Protein AF-A0A9X8EEB3-F1 (afdb_monomer_lite)

Foldseek 3Di:
DDDDDDDDDDDDDDDDDDDDDDDDDDDPDPPPPVVVVVVVVVVVVVVCVPDVCPPPDPPPPPPCVVPPPVCCCVVQLADPVNVVVQLVVCVPPPCPNVVSVVSNVVVVVVVADDQVRLVVLLVCLCQQAQDPPHPQHDDDDPVLSVQLVVQCPDPVGPQALVSCVVVLVVLVCCCQPPVVVVLCVDPLVVVLVVVVVPPDPPPPVVPPPPDDDDDDPPDDPPDHPVNLLPDPSSVVSSCVSCVVVVSNSSVVSNVSSVVSNVHDGD

Secondary structure (DSSP, 8-state):
------------------------------TTHHHHHHHHHHHHHHHTTT-TTTT----S-TTTTT---HHIIIIIIISHHHHHHHHHHHTTSTTHHHHHHHHHHHHHHHHSPPHHHHHHHHHHHHHHHTSTT-SS-----HHHHHHHHHHHTSTT----GGGGHHHHHHHHHHIIIIIHHHHTTSHHHHHHHHHHHTSSS-TTGGGT--S---S---S-----HHHHHHSHHHHHHHHHHHHHTT-HHHHHHHHHHHHHTTSPP-

Structure (mmCIF, N/CA/C/O backbone):
data_AF-A0A9X8EEB3-F1
#
_entry.id   AF-A0A9X8EEB3-F1
#
loop_
_atom_site.group_PDB
_atom_site.id
_atom_site.type_symbol
_atom_site.label_atom_id
_atom_site.label_alt_id
_atom_site.label_comp_id
_atom_site.label_asym_id
_atom_site.label_entity_id
_atom_site.label_seq_id
_atom_site.pdbx_PDB_ins_code
_atom_site.Cartn_x
_atom_site.Cartn_y
_atom_site.Cartn_z
_atom_site.occupancy
_atom_site.B_iso_or_equiv
_atom_site.auth_seq_id
_atom_site.auth_comp_id
_atom_site.auth_asym_id
_atom_site.auth_atom_id
_atom_site.pdbx_PDB_model_num
ATOM 1 N N . MET A 1 1 ? 60.779 16.226 -93.138 1.00 40.03 1 MET A N 1
ATOM 2 C CA . MET A 1 1 ? 61.021 14.769 -93.169 1.00 40.03 1 MET A CA 1
ATOM 3 C C . MET A 1 1 ? 59.664 14.095 -93.210 1.00 40.03 1 MET A C 1
ATOM 5 O O . MET A 1 1 ? 59.080 13.846 -92.167 1.00 40.03 1 MET A O 1
ATOM 9 N N . THR A 1 2 ? 59.138 13.885 -94.410 1.00 45.94 2 THR A N 1
ATOM 10 C CA . THR A 1 2 ? 57.922 13.099 -94.629 1.00 45.94 2 THR A CA 1
ATOM 11 C C . THR A 1 2 ? 58.156 12.301 -95.893 1.00 45.94 2 THR A C 1
ATOM 13 O O . THR A 1 2 ? 58.552 12.874 -96.909 1.00 45.94 2 THR A O 1
ATOM 16 N N . PRO A 1 3 ? 58.013 10.982 -95.799 1.00 43.16 3 PRO A N 1
ATOM 17 C CA . PRO A 1 3 ? 57.239 10.253 -96.800 1.00 43.16 3 PRO A CA 1
ATOM 18 C C . PRO A 1 3 ? 56.400 9.148 -96.091 1.00 43.16 3 PRO A C 1
ATOM 20 O O . PRO A 1 3 ? 56.487 9.026 -94.876 1.00 43.16 3 PRO A O 1
ATOM 23 N N . LEU A 1 4 ? 55.534 8.321 -96.684 1.00 31.11 4 LEU A N 1
ATOM 24 C CA . LEU A 1 4 ? 55.383 7.808 -98.046 1.00 31.11 4 LEU A CA 1
ATOM 25 C C . LEU A 1 4 ? 53.980 7.128 -98.138 1.00 31.11 4 LEU A C 1
ATOM 27 O O . LEU A 1 4 ? 53.559 6.514 -97.161 1.00 31.11 4 LEU A O 1
ATOM 31 N N . ALA A 1 5 ? 53.298 7.327 -99.278 1.00 38.25 5 ALA A N 1
ATOM 32 C CA . ALA A 1 5 ? 52.399 6.476 -100.104 1.00 38.25 5 ALA A CA 1
ATOM 33 C C . ALA A 1 5 ? 51.887 5.097 -99.575 1.00 38.25 5 ALA A C 1
ATOM 35 O O . ALA A 1 5 ? 52.509 4.495 -98.716 1.00 38.25 5 ALA A O 1
ATOM 36 N N . GLU A 1 6 ? 50.875 4.388 -100.097 1.00 33.41 6 GLU A N 1
ATOM 37 C CA . GLU A 1 6 ? 49.798 4.504 -101.104 1.00 33.41 6 GLU A CA 1
ATOM 38 C C . GLU A 1 6 ? 49.108 3.107 -101.162 1.00 33.41 6 GLU A C 1
ATOM 40 O O . GLU A 1 6 ? 49.763 2.109 -100.872 1.00 33.41 6 GLU A O 1
ATOM 45 N N . HIS A 1 7 ? 47.857 3.042 -101.664 1.00 34.34 7 HIS A N 1
ATOM 46 C CA . HIS A 1 7 ? 47.236 1.905 -102.400 1.00 34.34 7 HIS A CA 1
ATOM 47 C C . HIS A 1 7 ? 46.920 0.571 -101.649 1.00 34.34 7 HIS A C 1
ATOM 49 O O . HIS A 1 7 ? 47.620 0.183 -100.731 1.00 34.34 7 HIS A O 1
ATOM 55 N N . LYS A 1 8 ? 45.885 -0.242 -101.954 1.00 31.72 8 LYS A N 1
ATOM 56 C CA . LYS A 1 8 ? 44.946 -0.379 -103.092 1.00 31.72 8 LYS A CA 1
ATOM 57 C C . LYS A 1 8 ? 43.792 -1.362 -102.739 1.00 31.72 8 LYS A C 1
ATOM 59 O O . LYS A 1 8 ? 44.024 -2.275 -101.962 1.00 31.72 8 LYS A O 1
ATOM 64 N N . GLU A 1 9 ? 42.608 -1.144 -103.345 1.00 31.48 9 GLU A N 1
ATOM 65 C CA . GLU A 1 9 ? 41.726 -2.089 -104.101 1.00 31.48 9 GLU A CA 1
ATOM 66 C C . GLU A 1 9 ? 41.502 -3.557 -103.608 1.00 31.48 9 GLU A C 1
ATOM 68 O O . GLU A 1 9 ? 42.433 -4.214 -103.185 1.00 31.48 9 GLU A O 1
ATOM 73 N N . THR A 1 10 ? 40.360 -4.266 -103.725 1.00 31.38 10 THR A N 1
ATOM 74 C CA . THR A 1 10 ? 39.045 -4.116 -104.399 1.00 31.38 10 THR A CA 1
ATOM 75 C C . THR A 1 10 ? 38.150 -5.344 -104.097 1.00 31.38 10 THR A C 1
ATOM 77 O O . THR A 1 10 ? 38.681 -6.422 -103.872 1.00 31.38 10 THR A O 1
ATOM 80 N N . LYS A 1 11 ? 36.819 -5.153 -104.226 1.00 33.03 11 LYS A N 1
ATOM 81 C CA . LYS A 1 11 ? 35.751 -6.038 -104.787 1.00 33.03 11 LYS A CA 1
ATOM 82 C C . LYS A 1 11 ? 35.609 -7.501 -104.304 1.00 33.03 11 LYS A C 1
ATOM 84 O O . LYS A 1 11 ? 36.512 -8.295 -104.479 1.00 33.03 11 LYS A O 1
ATOM 89 N N . ASP A 1 12 ? 34.386 -7.920 -103.942 1.00 32.12 12 ASP A N 1
ATOM 90 C CA . ASP A 1 12 ? 33.430 -8.448 -104.935 1.00 32.12 12 ASP A CA 1
ATOM 91 C C . ASP A 1 12 ? 31.992 -8.659 -104.412 1.00 32.12 12 ASP A C 1
ATOM 93 O O . ASP A 1 12 ? 31.728 -8.745 -103.216 1.00 32.12 12 ASP A O 1
ATOM 97 N N . LYS A 1 13 ? 31.051 -8.681 -105.362 1.00 34.78 13 LYS A N 1
ATOM 98 C CA . LYS A 1 13 ? 29.586 -8.771 -105.210 1.00 34.78 13 LYS A CA 1
ATOM 99 C C . LYS A 1 13 ? 29.104 -10.235 -105.159 1.00 34.78 13 LYS A C 1
ATOM 101 O O . LYS A 1 13 ? 29.637 -11.038 -105.916 1.00 34.78 13 LYS A O 1
ATOM 106 N N . LYS A 1 14 ? 27.978 -10.527 -104.471 1.00 31.67 14 LYS A N 1
ATOM 107 C CA . LYS A 1 14 ? 26.712 -11.089 -105.044 1.00 31.67 14 LYS A CA 1
ATOM 108 C C . LYS A 1 14 ? 25.775 -11.791 -104.024 1.00 31.67 14 LYS A C 1
ATOM 110 O O . LYS A 1 14 ? 26.203 -12.604 -103.226 1.00 31.67 14 LYS A O 1
ATOM 115 N N . HIS A 1 15 ? 24.479 -11.532 -104.249 1.00 27.31 15 HIS A N 1
ATOM 116 C CA . HIS A 1 15 ? 23.283 -12.403 -104.184 1.00 27.31 15 HIS A CA 1
ATOM 117 C C . HIS A 1 15 ? 22.563 -12.805 -102.866 1.00 27.31 15 HIS A C 1
ATOM 119 O O . HIS A 1 15 ? 22.986 -13.688 -102.138 1.00 27.31 15 HIS A O 1
ATOM 125 N N . ILE A 1 16 ? 21.398 -12.157 -102.683 1.00 29.06 16 ILE A N 1
ATOM 126 C CA . ILE A 1 16 ? 20.006 -12.602 -102.394 1.00 29.06 16 ILE A CA 1
ATOM 127 C C . ILE A 1 16 ? 19.686 -13.840 -101.504 1.00 29.06 16 ILE A C 1
ATOM 129 O O . ILE A 1 16 ? 20.039 -14.970 -101.811 1.00 29.06 16 ILE A O 1
ATOM 133 N N . GLN A 1 17 ? 18.771 -13.556 -100.559 1.00 27.22 17 GLN A N 1
ATOM 134 C CA . GLN A 1 17 ? 17.587 -14.301 -100.067 1.00 27.22 17 GLN A CA 1
ATOM 135 C C . GLN A 1 17 ? 17.658 -15.152 -98.781 1.00 27.22 17 GLN A C 1
ATOM 137 O O . GLN A 1 17 ? 18.108 -16.287 -98.768 1.00 27.22 17 GLN A O 1
ATOM 142 N N . ALA A 1 18 ? 17.054 -14.561 -97.739 1.00 37.69 18 ALA A N 1
ATOM 143 C CA . ALA A 1 18 ? 16.147 -15.110 -96.722 1.00 37.69 18 ALA A CA 1
ATOM 144 C C . ALA A 1 18 ? 16.374 -16.528 -96.158 1.00 37.69 18 ALA A C 1
ATOM 146 O O . ALA A 1 18 ? 16.048 -17.534 -96.780 1.00 37.69 18 ALA A O 1
ATOM 147 N N . GLY A 1 19 ? 16.715 -16.567 -94.868 1.00 31.66 19 GLY A N 1
ATOM 148 C CA . GLY A 1 19 ? 16.458 -17.692 -93.974 1.00 31.66 19 GLY A CA 1
ATOM 149 C C . GLY A 1 19 ? 16.241 -17.167 -92.555 1.00 31.66 19 GLY A C 1
ATOM 150 O O . GLY A 1 19 ? 17.128 -16.535 -91.988 1.00 31.66 19 GLY A O 1
ATOM 151 N N . ASN A 1 20 ? 15.045 -17.377 -92.005 1.00 45.66 20 ASN A N 1
ATOM 152 C CA . ASN A 1 20 ? 14.702 -17.047 -90.623 1.00 45.66 20 ASN A CA 1
ATOM 153 C C . ASN A 1 20 ? 15.613 -17.813 -89.651 1.00 45.66 20 ASN A C 1
ATOM 155 O O . ASN A 1 20 ? 15.493 -19.030 -89.534 1.00 45.66 20 ASN A O 1
ATOM 159 N N . ALA A 1 21 ? 16.470 -17.105 -88.915 1.00 35.56 21 ALA A N 1
ATOM 160 C CA . ALA A 1 21 ? 17.135 -17.633 -87.729 1.00 35.56 21 ALA A CA 1
ATOM 161 C C . ALA A 1 21 ? 17.370 -16.500 -86.721 1.00 35.56 21 ALA A C 1
ATOM 163 O O . ALA A 1 21 ? 17.962 -15.470 -87.042 1.00 35.56 21 ALA A O 1
ATOM 164 N N . LEU A 1 22 ? 16.864 -16.697 -85.503 1.00 32.50 22 LEU A N 1
ATOM 165 C CA . LEU A 1 22 ? 17.124 -15.870 -84.326 1.00 32.50 22 LEU A CA 1
ATOM 166 C C . LEU A 1 22 ? 18.637 -15.689 -84.133 1.00 32.50 22 LEU A C 1
ATOM 168 O O . LEU A 1 22 ? 19.342 -16.654 -83.846 1.00 32.50 22 LEU A O 1
ATOM 172 N N . VAL A 1 23 ? 19.130 -14.455 -84.264 1.00 34.56 23 VAL A N 1
ATOM 173 C CA . VAL A 1 23 ? 20.501 -14.106 -83.877 1.00 34.56 23 VAL A CA 1
ATOM 174 C C . VAL A 1 23 ? 20.498 -13.725 -82.401 1.00 34.56 23 VAL A C 1
ATOM 176 O O . VAL A 1 23 ? 19.958 -12.698 -81.996 1.00 34.56 23 VAL A O 1
ATOM 179 N N . GLU A 1 24 ? 21.108 -14.591 -81.601 1.00 32.25 24 GLU A N 1
ATOM 180 C CA . GLU A 1 24 ? 21.448 -14.379 -80.199 1.00 32.25 24 GLU A CA 1
ATOM 181 C C . GLU A 1 24 ? 22.437 -13.201 -80.084 1.00 32.25 24 GLU A C 1
ATOM 183 O O . GLU A 1 24 ? 23.608 -13.305 -80.458 1.00 32.25 24 GLU A O 1
ATOM 188 N N . ILE A 1 25 ? 21.976 -12.049 -79.588 1.00 32.31 25 ILE A N 1
ATOM 189 C CA . ILE A 1 25 ? 22.852 -10.904 -79.311 1.00 32.31 25 ILE A CA 1
ATOM 190 C C . ILE A 1 25 ? 23.632 -11.203 -78.025 1.00 32.31 25 ILE A C 1
ATOM 192 O O . ILE A 1 25 ? 23.154 -10.980 -76.912 1.00 32.31 25 ILE A O 1
ATOM 196 N N . LYS A 1 26 ? 24.863 -11.703 -78.173 1.00 30.48 26 LYS A N 1
ATOM 197 C CA . LYS A 1 26 ? 25.840 -11.769 -77.081 1.00 30.48 26 LYS A CA 1
ATOM 198 C C . LYS A 1 26 ? 26.316 -10.359 -76.731 1.00 30.48 26 LYS A C 1
ATOM 200 O O . LYS A 1 26 ? 27.181 -9.805 -77.403 1.00 30.48 26 LYS A O 1
ATOM 205 N N . TYR A 1 27 ? 25.813 -9.809 -75.630 1.00 30.41 27 TYR A N 1
ATOM 206 C CA . TYR A 1 27 ? 26.485 -8.709 -74.943 1.00 30.41 27 TYR A CA 1
ATOM 207 C C . TYR A 1 27 ? 27.648 -9.272 -74.122 1.00 30.41 27 TYR A C 1
ATOM 209 O O . TYR A 1 27 ? 27.468 -9.771 -73.011 1.00 30.41 27 TYR A O 1
ATOM 217 N N . THR A 1 28 ? 28.865 -9.184 -74.653 1.00 40.62 28 THR A N 1
ATOM 218 C CA . THR A 1 28 ? 30.080 -9.280 -73.838 1.00 40.62 28 THR A CA 1
ATOM 219 C C . THR A 1 28 ? 30.141 -8.065 -72.915 1.00 40.62 28 THR A C 1
ATOM 221 O O . THR A 1 28 ? 30.563 -6.987 -73.326 1.00 40.62 28 THR A O 1
ATOM 224 N N . GLN A 1 29 ? 29.691 -8.225 -71.668 1.00 41.22 29 GLN A N 1
ATOM 225 C CA . GLN A 1 29 ? 29.938 -7.240 -70.615 1.00 41.22 29 GLN A CA 1
ATOM 226 C C . GLN A 1 29 ? 31.428 -7.273 -70.228 1.00 41.22 29 GLN A C 1
ATOM 228 O O . GLN A 1 29 ? 31.984 -8.363 -70.050 1.00 41.22 29 GLN A O 1
ATOM 233 N N . PRO A 1 30 ? 32.100 -6.118 -70.089 1.00 41.56 30 PRO A N 1
ATOM 234 C CA . PRO A 1 30 ? 33.511 -6.073 -69.739 1.00 41.56 30 PRO A CA 1
ATOM 235 C C . PRO A 1 30 ? 33.728 -6.614 -68.318 1.00 41.56 30 PRO A C 1
ATOM 237 O O . PRO A 1 30 ? 33.192 -6.117 -67.329 1.00 41.56 30 PRO A O 1
ATOM 240 N N . ASN A 1 31 ? 34.566 -7.644 -68.211 1.00 50.41 31 ASN A N 1
ATOM 241 C CA . ASN A 1 31 ? 34.846 -8.415 -66.993 1.00 50.41 31 ASN A CA 1
ATOM 242 C C . ASN A 1 31 ? 35.616 -7.630 -65.894 1.00 50.41 31 ASN A C 1
ATOM 244 O O . ASN A 1 31 ? 36.070 -8.219 -64.911 1.00 50.41 31 ASN A O 1
ATOM 248 N N . GLY A 1 32 ? 35.787 -6.310 -66.051 1.00 46.12 32 GLY A N 1
ATOM 249 C CA . GLY A 1 32 ? 36.509 -5.427 -65.125 1.00 46.12 32 GLY A CA 1
ATOM 250 C C . GLY A 1 32 ? 35.637 -4.799 -64.032 1.00 46.12 32 GLY A C 1
ATOM 251 O O . GLY A 1 32 ? 36.121 -4.548 -62.930 1.00 46.12 32 GLY A O 1
ATOM 252 N N . GLU A 1 33 ? 34.338 -4.608 -64.274 1.00 42.56 33 GLU A N 1
ATOM 253 C CA . GLU A 1 33 ? 33.473 -3.857 -63.347 1.00 42.56 33 GLU A CA 1
ATOM 254 C C . GLU A 1 33 ? 32.987 -4.706 -62.160 1.00 42.56 33 GLU A C 1
ATOM 256 O O . GLU A 1 33 ? 32.865 -4.213 -61.039 1.00 42.56 33 GLU A O 1
ATOM 261 N N . ARG A 1 34 ? 32.809 -6.024 -62.335 1.00 46.47 34 ARG A N 1
ATOM 262 C CA . ARG A 1 34 ? 32.323 -6.909 -61.254 1.00 46.47 34 ARG A CA 1
ATOM 263 C C . ARG A 1 34 ? 33.315 -7.106 -60.102 1.00 46.47 34 ARG A C 1
ATOM 265 O O . ARG A 1 34 ? 32.879 -7.393 -58.986 1.00 46.47 34 ARG A O 1
ATOM 272 N N . LYS A 1 35 ? 34.626 -6.956 -60.332 1.00 44.81 35 LYS A N 1
ATOM 273 C CA . LYS A 1 35 ? 35.639 -7.088 -59.265 1.00 44.81 35 LYS A CA 1
ATOM 274 C C . LYS A 1 35 ? 35.774 -5.814 -58.429 1.00 44.81 35 LYS A C 1
ATOM 276 O O . LYS A 1 35 ? 35.850 -5.922 -57.207 1.00 44.81 35 LYS A O 1
ATOM 281 N N . LEU A 1 36 ? 35.718 -4.629 -59.048 1.00 44.66 36 LEU A N 1
ATOM 282 C CA . LEU A 1 36 ? 35.742 -3.360 -58.308 1.00 44.66 36 LEU A CA 1
ATOM 283 C C . LEU A 1 36 ? 34.490 -3.173 -57.448 1.00 44.66 36 LEU A C 1
ATOM 285 O O . LEU A 1 36 ? 34.605 -2.752 -56.300 1.00 44.66 36 LEU A O 1
ATOM 289 N N . VAL A 1 37 ? 33.311 -3.549 -57.955 1.00 46.94 37 VAL A N 1
ATOM 290 C CA . VAL A 1 37 ? 32.059 -3.390 -57.201 1.00 46.94 37 VAL A CA 1
ATOM 291 C C . VAL A 1 37 ? 32.036 -4.293 -55.966 1.00 46.94 37 VAL A C 1
ATOM 293 O O . VAL A 1 37 ? 31.645 -3.813 -54.905 1.00 46.94 37 VAL A O 1
ATOM 296 N N . LYS A 1 38 ? 32.529 -5.543 -56.050 1.00 50.44 38 LYS A N 1
ATOM 297 C CA . LYS A 1 38 ? 32.635 -6.463 -54.896 1.00 50.44 38 LYS A CA 1
ATOM 298 C C . LYS A 1 38 ? 33.676 -6.023 -53.859 1.00 50.44 38 LYS A C 1
ATOM 300 O O . LYS A 1 38 ? 33.389 -6.061 -52.668 1.00 50.44 38 LYS A O 1
ATOM 305 N N . ALA A 1 39 ? 34.851 -5.556 -54.289 1.00 49.81 39 ALA A N 1
ATOM 306 C CA . ALA A 1 39 ? 35.881 -5.059 -53.370 1.00 49.81 39 ALA A CA 1
ATOM 307 C C . ALA A 1 39 ? 35.453 -3.757 -52.664 1.00 49.81 39 ALA A C 1
ATOM 309 O O . ALA A 1 39 ? 35.697 -3.584 -51.469 1.00 49.81 39 ALA A O 1
ATOM 310 N N . ALA A 1 40 ? 34.748 -2.869 -53.376 1.00 49.25 40 ALA A N 1
ATOM 311 C CA . ALA A 1 40 ? 34.172 -1.656 -52.804 1.00 49.25 40 ALA A CA 1
ATOM 312 C C . ALA A 1 40 ? 33.028 -1.960 -51.820 1.00 49.25 40 ALA A C 1
ATOM 314 O O . ALA A 1 40 ? 32.931 -1.300 -50.786 1.00 49.25 40 ALA A O 1
ATOM 315 N N . THR A 1 41 ? 32.202 -2.986 -52.082 1.00 54.03 41 THR A N 1
ATOM 316 C CA . THR A 1 41 ? 31.150 -3.403 -51.135 1.00 54.03 41 THR A CA 1
ATOM 317 C C . THR A 1 41 ? 31.723 -4.067 -49.890 1.00 54.03 41 THR A C 1
ATOM 319 O O . THR A 1 41 ? 31.266 -3.758 -48.795 1.00 54.03 41 THR A O 1
ATOM 322 N N . GLU A 1 42 ? 32.748 -4.915 -50.007 1.00 51.09 42 GLU A N 1
ATOM 323 C CA . GLU A 1 42 ? 33.353 -5.567 -48.838 1.00 51.09 42 GLU A CA 1
ATOM 324 C C . GLU A 1 42 ? 34.147 -4.574 -47.967 1.00 51.09 42 GLU A C 1
ATOM 326 O O . GLU A 1 42 ? 34.072 -4.620 -46.739 1.00 51.09 42 GLU A O 1
ATOM 331 N N . SER A 1 43 ? 34.834 -3.605 -48.585 1.00 50.09 43 SER A N 1
ATOM 332 C CA . SER A 1 43 ? 35.489 -2.497 -47.874 1.00 50.09 43 SER A CA 1
ATOM 333 C C . SER A 1 43 ? 34.476 -1.577 -47.173 1.00 50.09 43 SER A C 1
ATOM 335 O O . SER A 1 43 ? 34.680 -1.199 -46.015 1.00 50.09 43 SER A O 1
ATOM 337 N N . ALA A 1 44 ? 33.339 -1.279 -47.812 1.00 49.81 44 ALA A N 1
ATOM 338 C CA . ALA A 1 44 ? 32.253 -0.508 -47.204 1.00 49.81 44 ALA A CA 1
ATOM 339 C C . ALA A 1 44 ? 31.584 -1.259 -46.034 1.00 49.81 44 ALA A C 1
ATOM 341 O O . ALA A 1 44 ? 31.327 -0.662 -44.988 1.00 49.81 44 ALA A O 1
ATOM 342 N N . LEU A 1 45 ? 31.384 -2.576 -46.161 1.00 50.38 45 LEU A N 1
ATOM 343 C CA . LEU A 1 45 ? 30.845 -3.434 -45.097 1.00 50.38 45 LEU A CA 1
ATOM 344 C C . LEU A 1 45 ? 31.805 -3.569 -43.905 1.00 50.38 45 LEU A C 1
ATOM 346 O O . LEU A 1 45 ? 31.362 -3.485 -42.762 1.00 50.38 45 LEU A O 1
ATOM 350 N N . ARG A 1 46 ? 33.122 -3.689 -44.133 1.00 51.84 46 ARG A N 1
ATOM 351 C CA . ARG A 1 46 ? 34.114 -3.712 -43.039 1.00 51.84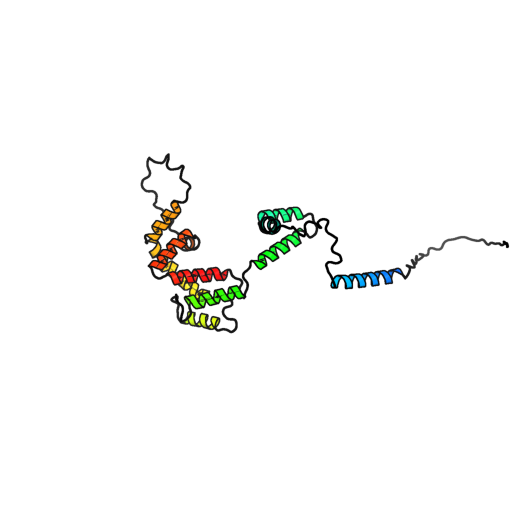 46 ARG A CA 1
ATOM 352 C C . ARG A 1 46 ? 34.265 -2.357 -42.344 1.00 51.84 46 ARG A C 1
ATOM 354 O O . ARG A 1 46 ? 34.450 -2.312 -41.131 1.00 51.84 46 ARG A O 1
ATOM 361 N N . THR A 1 47 ? 34.134 -1.250 -43.076 1.00 48.50 47 THR A N 1
ATOM 362 C CA . THR A 1 47 ? 34.205 0.108 -42.498 1.00 48.50 47 THR A CA 1
ATOM 363 C C . THR A 1 47 ? 32.948 0.459 -41.689 1.00 48.50 47 THR A C 1
ATOM 365 O O . THR A 1 47 ? 33.027 1.219 -40.725 1.00 48.50 47 THR A O 1
ATOM 368 N N . SER A 1 48 ? 31.798 -0.140 -42.019 1.00 49.50 48 SER A N 1
ATOM 369 C CA . SER A 1 48 ? 30.548 0.004 -41.259 1.00 49.50 48 SER A CA 1
ATOM 370 C C . SER A 1 48 ? 30.608 -0.605 -39.850 1.00 49.50 48 SER A C 1
ATOM 372 O O . SER A 1 48 ? 29.810 -0.216 -38.999 1.00 49.50 48 SER A O 1
ATOM 374 N N . LEU A 1 49 ? 31.531 -1.538 -39.589 1.00 52.84 49 LEU A N 1
ATOM 375 C CA . LEU A 1 49 ? 31.670 -2.202 -38.287 1.00 52.84 49 LEU A CA 1
ATOM 376 C C . LEU A 1 49 ? 32.645 -1.495 -37.334 1.00 52.84 49 LEU A C 1
ATOM 378 O O . LEU A 1 49 ? 32.610 -1.766 -36.139 1.00 52.84 49 LEU A O 1
ATOM 382 N N . SER A 1 50 ? 33.504 -0.594 -37.825 1.00 57.53 50 SER A N 1
ATOM 383 C CA . SER A 1 50 ? 34.556 0.019 -36.998 1.00 57.53 50 SER A CA 1
ATOM 384 C C . SER A 1 50 ? 34.228 1.420 -36.483 1.00 57.53 50 SER A C 1
ATOM 386 O O . SER A 1 50 ? 34.794 1.830 -35.473 1.00 57.53 50 SER A O 1
ATOM 388 N N . ASN A 1 51 ? 33.304 2.157 -37.111 1.00 53.50 51 ASN A N 1
ATOM 389 C CA . ASN A 1 51 ? 32.764 3.390 -36.534 1.00 53.50 51 ASN A CA 1
ATOM 390 C C . ASN A 1 51 ? 31.432 3.804 -37.200 1.00 53.50 51 ASN A C 1
ATOM 392 O O . ASN A 1 51 ? 31.451 4.392 -38.289 1.00 53.50 51 ASN A O 1
ATOM 396 N N . PRO A 1 52 ? 30.276 3.593 -36.540 1.00 56.16 52 PRO A N 1
ATOM 397 C CA . PRO A 1 52 ? 28.962 3.999 -37.050 1.00 56.16 52 PRO A CA 1
ATOM 398 C C . PRO A 1 52 ? 28.831 5.506 -37.336 1.00 56.16 52 PRO A C 1
ATOM 400 O O . PRO A 1 52 ? 27.908 5.929 -38.030 1.00 56.16 52 PRO A O 1
ATOM 403 N N . ALA A 1 53 ? 29.737 6.341 -36.813 1.00 55.50 53 ALA A N 1
ATOM 404 C CA . ALA A 1 53 ? 29.711 7.786 -37.010 1.00 55.50 53 ALA A CA 1
ATOM 405 C C . ALA A 1 53 ? 30.327 8.248 -38.344 1.00 55.50 53 ALA A C 1
ATOM 407 O O . ALA A 1 53 ? 30.085 9.382 -38.748 1.00 55.50 53 ALA A O 1
ATOM 408 N N . LYS A 1 54 ? 31.086 7.400 -39.059 1.00 49.00 54 LYS A N 1
ATOM 409 C CA . LYS A 1 54 ? 31.859 7.818 -40.248 1.00 49.00 54 LYS A CA 1
ATOM 410 C C . LYS A 1 54 ? 30.991 8.178 -41.464 1.00 49.00 54 LYS A C 1
ATOM 412 O O . LYS A 1 54 ? 31.409 8.970 -42.300 1.00 49.00 54 LYS A O 1
ATOM 417 N N . TYR A 1 55 ? 29.777 7.629 -41.538 1.00 48.38 55 TYR A N 1
ATOM 418 C CA . TYR A 1 55 ? 28.783 7.924 -42.582 1.00 48.38 55 TYR A CA 1
ATOM 419 C C . TYR A 1 55 ? 27.607 8.760 -42.070 1.00 48.38 55 TYR A C 1
ATOM 421 O O . TYR A 1 55 ? 26.604 8.930 -42.769 1.00 48.38 55 TYR A O 1
ATOM 429 N N . ARG A 1 56 ? 27.710 9.304 -40.849 1.00 52.88 56 ARG A N 1
ATOM 430 C CA . ARG A 1 56 ? 26.761 10.307 -40.376 1.00 52.88 56 ARG A CA 1
ATOM 431 C C . ARG A 1 56 ? 26.925 11.524 -41.283 1.00 52.88 56 ARG A C 1
ATOM 433 O O . ARG A 1 56 ? 27.929 12.223 -41.196 1.00 52.88 56 ARG A O 1
ATOM 440 N N . ARG A 1 57 ? 25.951 11.765 -42.169 1.00 51.28 57 ARG A N 1
ATOM 441 C CA . ARG A 1 57 ? 25.848 13.045 -42.884 1.00 51.28 57 ARG A CA 1
ATOM 442 C C . ARG A 1 57 ? 25.990 14.156 -41.848 1.00 51.28 57 ARG A C 1
ATOM 444 O O . ARG A 1 57 ? 25.313 14.099 -40.819 1.00 51.28 57 ARG A O 1
ATOM 451 N N . GLN A 1 58 ? 26.878 15.118 -42.097 1.00 47.28 58 GLN A N 1
ATOM 452 C CA . GLN A 1 58 ? 26.963 16.312 -41.265 1.00 47.28 58 GLN A CA 1
ATOM 453 C C . GLN A 1 58 ? 25.566 16.932 -41.251 1.00 47.28 58 GLN A C 1
ATOM 455 O O . GLN A 1 58 ? 25.009 17.276 -42.293 1.00 47.28 58 GLN A O 1
ATOM 460 N N . SER A 1 59 ? 24.949 16.922 -40.072 1.00 49.69 59 SER A N 1
ATOM 461 C CA . SER A 1 59 ? 23.628 17.492 -39.870 1.00 49.69 59 SER A CA 1
ATOM 462 C C . SER A 1 59 ? 23.693 18.974 -40.228 1.00 49.69 59 SER A C 1
ATOM 464 O O . SER A 1 59 ? 24.632 19.654 -39.821 1.00 49.69 59 SER A O 1
ATOM 466 N N . ILE A 1 60 ? 22.672 19.488 -40.919 1.00 49.12 60 ILE A N 1
ATOM 467 C CA . ILE A 1 60 ? 22.472 20.935 -41.140 1.00 49.12 60 ILE A CA 1
ATOM 468 C C . ILE A 1 60 ? 22.380 21.675 -39.781 1.00 49.12 60 ILE A C 1
ATOM 470 O O . ILE A 1 60 ? 22.556 22.881 -39.692 1.00 49.12 60 ILE A O 1
ATOM 474 N N . CYS A 1 61 ? 22.184 20.929 -38.692 1.00 40.47 61 CYS A N 1
ATOM 475 C CA . CYS A 1 61 ? 22.293 21.363 -37.307 1.00 40.47 61 CYS A CA 1
ATOM 476 C C . CYS A 1 61 ? 23.658 21.004 -36.689 1.00 40.47 61 CYS A C 1
ATOM 478 O O . CYS A 1 61 ? 23.715 20.268 -35.699 1.00 40.47 61 CYS A O 1
ATOM 480 N N . SER A 1 62 ? 24.769 21.513 -37.230 1.00 44.31 62 SER A N 1
ATOM 481 C CA . SER A 1 62 ? 26.027 21.492 -36.462 1.00 44.31 62 SER A CA 1
ATOM 482 C C . SER A 1 62 ? 25.870 22.274 -35.150 1.00 44.31 62 SER A C 1
ATOM 484 O O . SER A 1 62 ? 26.445 21.880 -34.147 1.00 44.31 62 SER A O 1
ATOM 486 N N . ASP A 1 63 ? 24.997 23.282 -35.112 1.00 43.38 63 ASP A N 1
ATOM 487 C CA . ASP A 1 63 ? 24.838 24.153 -33.940 1.00 43.38 63 ASP A CA 1
ATOM 488 C C . ASP A 1 63 ? 23.757 23.701 -32.943 1.00 43.38 63 ASP A C 1
ATOM 490 O O . ASP A 1 63 ? 23.652 24.257 -31.853 1.00 43.38 63 ASP A O 1
ATOM 494 N N . LEU A 1 64 ? 22.968 22.665 -33.262 1.00 44.00 64 LEU A N 1
ATOM 495 C CA . LEU A 1 64 ? 21.916 22.177 -32.354 1.00 44.00 64 LEU A CA 1
ATOM 496 C C . LEU A 1 64 ? 22.394 21.046 -31.436 1.00 44.00 64 LEU A C 1
ATOM 498 O O . LEU A 1 64 ? 21.762 20.778 -30.420 1.00 44.00 64 LEU A O 1
ATOM 502 N N . HIS A 1 65 ? 23.510 20.378 -31.754 1.00 45.75 65 HIS A N 1
ATOM 503 C CA . HIS A 1 65 ? 23.982 19.248 -30.944 1.00 45.75 65 HIS A CA 1
ATOM 504 C C . HIS A 1 65 ? 24.530 19.674 -29.574 1.00 45.75 65 HIS A C 1
ATOM 506 O O . HIS A 1 65 ? 24.552 18.862 -28.655 1.00 45.75 65 HIS A O 1
ATOM 512 N N . THR A 1 66 ? 24.960 20.930 -29.428 1.00 46.84 66 THR A N 1
ATOM 513 C CA . THR A 1 66 ? 25.446 21.489 -28.158 1.00 46.84 66 THR A CA 1
ATOM 514 C C . THR A 1 66 ? 24.324 22.058 -27.290 1.00 46.84 66 THR A C 1
ATOM 516 O O . THR A 1 66 ? 24.526 22.229 -26.094 1.00 46.84 66 THR A O 1
ATOM 519 N N . ASN A 1 67 ? 23.139 22.307 -27.863 1.00 47.34 67 ASN A N 1
ATOM 520 C CA . ASN A 1 67 ? 22.012 22.962 -27.196 1.00 47.34 67 ASN A CA 1
ATOM 521 C C . ASN A 1 67 ? 20.656 22.340 -27.567 1.00 47.34 67 ASN A C 1
ATOM 523 O O . ASN A 1 67 ? 19.658 23.051 -27.707 1.00 47.34 67 ASN A O 1
ATOM 527 N N . LEU A 1 68 ? 20.556 21.010 -27.669 1.00 53.50 68 LEU A N 1
ATOM 528 C CA . LEU A 1 68 ? 19.278 20.383 -27.329 1.00 53.50 68 LEU A CA 1
ATOM 529 C C . LEU A 1 68 ? 19.098 20.625 -25.833 1.00 53.50 68 LEU A C 1
ATOM 531 O O . LEU A 1 68 ? 19.588 19.865 -25.002 1.00 53.50 68 LEU A O 1
ATOM 535 N N . SER A 1 69 ? 18.504 21.774 -25.509 1.00 58.16 69 SER A N 1
ATOM 536 C CA . SER A 1 69 ? 18.304 22.220 -24.140 1.00 58.16 69 SER A CA 1
ATOM 537 C C . SER A 1 69 ? 17.667 21.084 -23.345 1.00 58.16 69 SER A C 1
ATOM 539 O O . SER A 1 69 ? 16.786 20.386 -23.861 1.00 58.16 69 SER A O 1
ATOM 541 N N . MET A 1 70 ? 18.061 20.914 -22.079 1.00 58.59 70 MET A N 1
ATOM 542 C CA . MET A 1 70 ? 17.288 20.070 -21.165 1.00 58.59 70 MET A CA 1
ATOM 543 C C . MET A 1 70 ? 15.793 20.424 -21.232 1.00 58.59 70 MET A C 1
ATOM 545 O O . MET A 1 70 ? 14.973 19.520 -21.153 1.00 58.59 70 MET A O 1
ATOM 549 N N . ALA A 1 71 ? 15.452 21.687 -21.521 1.00 63.19 71 ALA A N 1
ATOM 550 C CA . ALA A 1 71 ? 14.088 22.138 -21.782 1.00 63.19 71 ALA A CA 1
ATOM 551 C C . ALA A 1 71 ? 13.410 21.419 -22.964 1.00 63.19 71 ALA A C 1
ATOM 553 O O . ALA A 1 71 ? 12.273 21.004 -22.840 1.00 63.19 71 ALA A O 1
ATOM 554 N N . PHE A 1 72 ? 14.076 21.166 -24.098 1.00 71.88 72 PHE A N 1
ATOM 555 C CA . PHE A 1 72 ? 13.442 20.413 -25.197 1.00 71.88 72 PHE A CA 1
ATOM 556 C C . PHE A 1 72 ? 13.132 18.971 -24.778 1.00 71.88 72 PHE A C 1
ATOM 558 O O . PHE A 1 72 ? 12.062 18.428 -25.041 1.00 71.88 72 PHE A O 1
ATOM 565 N N . THR A 1 73 ? 14.082 18.353 -24.087 1.00 69.81 73 THR A N 1
ATOM 566 C CA . THR A 1 73 ? 13.967 16.963 -23.651 1.00 69.81 73 THR A CA 1
ATOM 567 C C . THR A 1 73 ? 12.892 16.797 -22.567 1.00 69.81 73 THR A C 1
ATOM 569 O O . THR A 1 73 ? 12.130 15.836 -22.603 1.00 69.81 73 THR A O 1
ATOM 572 N N . VAL A 1 74 ? 12.798 17.745 -21.631 1.00 67.44 74 VAL A N 1
ATOM 573 C CA . VAL A 1 74 ? 11.835 17.735 -20.519 1.00 67.44 74 VAL A CA 1
ATOM 574 C C . VAL A 1 74 ? 10.463 18.265 -20.956 1.00 67.44 74 VAL A C 1
ATOM 576 O O . VAL A 1 74 ? 9.460 17.594 -20.752 1.00 67.44 74 VAL A O 1
ATOM 579 N N . ASP A 1 75 ? 10.400 19.408 -21.630 1.00 73.06 75 ASP A N 1
ATOM 580 C CA . ASP A 1 75 ? 9.135 20.103 -21.906 1.00 73.06 75 ASP A CA 1
ATOM 581 C C . ASP A 1 75 ? 8.444 19.604 -23.183 1.00 73.06 75 ASP A C 1
ATOM 583 O O . ASP A 1 75 ? 7.222 19.697 -23.312 1.00 73.06 75 ASP A O 1
ATOM 587 N N . VAL A 1 76 ? 9.206 19.085 -24.156 1.00 78.69 76 VAL A N 1
ATOM 588 C CA . VAL A 1 76 ? 8.653 18.638 -25.448 1.00 78.69 76 VAL A CA 1
ATOM 589 C C . VAL A 1 76 ? 8.580 17.125 -25.556 1.00 78.69 76 VAL A C 1
ATOM 591 O O . VAL A 1 76 ? 7.613 16.611 -26.107 1.00 78.69 76 VAL A O 1
ATOM 594 N N . LEU A 1 77 ? 9.591 16.400 -25.073 1.00 81.44 77 LEU A N 1
ATOM 595 C CA . LEU A 1 77 ? 9.618 14.944 -25.218 1.00 81.44 77 LEU A CA 1
ATOM 596 C C . LEU A 1 77 ? 9.101 14.186 -23.987 1.00 81.44 77 LEU A C 1
ATOM 598 O O . LEU A 1 77 ? 8.586 13.084 -24.162 1.00 81.44 77 LEU A O 1
ATOM 602 N N . ALA A 1 78 ? 9.210 14.737 -22.771 1.00 80.12 78 ALA A N 1
ATOM 603 C CA . ALA A 1 78 ? 8.699 14.070 -21.568 1.00 80.12 78 ALA A CA 1
ATOM 604 C C . ALA A 1 78 ? 7.225 14.400 -21.268 1.00 80.12 78 ALA A C 1
ATOM 606 O O . ALA A 1 78 ? 6.503 13.539 -20.765 1.00 80.12 78 ALA A O 1
ATOM 607 N N . GLU A 1 79 ? 6.758 15.608 -21.594 1.00 85.06 79 GLU A N 1
ATOM 608 C CA . GLU A 1 79 ? 5.360 15.997 -21.386 1.00 85.06 79 GLU A CA 1
ATOM 609 C C . GLU A 1 79 ? 4.432 15.298 -22.414 1.00 85.06 79 GLU A C 1
ATOM 611 O O . GLU A 1 79 ? 4.627 15.438 -23.627 1.00 85.06 79 GLU A O 1
ATOM 616 N N . PRO A 1 80 ? 3.397 14.541 -21.985 1.00 86.06 80 PRO A N 1
ATOM 617 C CA . PRO A 1 80 ? 2.624 13.674 -22.883 1.00 86.06 80 PRO A CA 1
ATOM 618 C C . PRO A 1 80 ? 1.942 14.402 -24.045 1.00 86.06 80 PRO A C 1
ATOM 620 O O . PRO A 1 80 ? 1.823 13.860 -25.149 1.00 86.06 80 PRO A O 1
ATOM 623 N N . VAL A 1 81 ? 1.472 15.627 -23.800 1.00 89.56 81 VAL A N 1
ATOM 624 C CA . VAL A 1 81 ? 0.759 16.426 -24.801 1.00 89.56 81 VAL A CA 1
ATOM 625 C C . VAL A 1 81 ? 1.719 16.878 -25.896 1.00 89.56 81 VAL A C 1
ATOM 627 O O . VAL A 1 81 ? 1.482 16.611 -27.074 1.00 89.56 81 VAL A O 1
ATOM 630 N N . THR A 1 82 ? 2.823 17.520 -25.524 1.00 89.31 82 THR A N 1
ATOM 631 C CA . THR A 1 82 ? 3.814 18.039 -26.475 1.00 89.31 82 THR A CA 1
ATOM 632 C C . THR A 1 82 ? 4.540 16.909 -27.199 1.00 89.31 82 THR A C 1
ATOM 634 O O . THR A 1 82 ? 4.751 17.014 -28.409 1.00 89.31 82 THR A O 1
ATOM 637 N N . HIS A 1 83 ? 4.795 15.783 -26.525 1.00 88.75 83 HIS A N 1
ATOM 638 C CA . HIS A 1 83 ? 5.366 14.593 -27.150 1.00 88.75 83 HIS A CA 1
ATOM 639 C C . HIS A 1 83 ? 4.453 14.059 -28.260 1.00 88.75 83 HIS A C 1
ATOM 641 O O . HIS A 1 83 ? 4.908 13.799 -29.375 1.00 88.75 83 HIS A O 1
ATOM 647 N N . LYS A 1 84 ? 3.138 13.980 -28.011 1.00 91.06 84 LYS A N 1
ATOM 648 C CA . LYS A 1 84 ? 2.161 13.570 -29.030 1.00 91.06 84 LYS A CA 1
ATOM 649 C C . LYS A 1 84 ? 2.136 14.526 -30.225 1.00 91.06 84 LYS A C 1
ATOM 651 O O . LYS A 1 84 ? 2.103 14.057 -31.363 1.00 91.06 84 LYS A O 1
ATOM 656 N N . LEU A 1 85 ? 2.180 15.842 -29.993 1.00 91.94 85 LEU A N 1
ATOM 657 C CA . LEU A 1 85 ? 2.274 16.824 -31.080 1.00 91.94 85 LEU A CA 1
ATOM 658 C C . LEU A 1 85 ? 3.574 16.664 -31.882 1.00 91.94 85 LEU A C 1
ATOM 660 O O . LEU A 1 85 ? 3.546 16.744 -33.108 1.00 91.94 85 LEU A O 1
ATOM 664 N N . MET A 1 86 ? 4.700 16.396 -31.219 1.00 91.25 86 MET A N 1
ATOM 665 C CA . MET A 1 86 ? 5.989 16.187 -31.880 1.00 91.25 86 MET A CA 1
ATOM 666 C C . MET A 1 86 ? 5.990 14.925 -32.751 1.00 91.25 86 MET A C 1
ATOM 668 O O . MET A 1 86 ? 6.477 14.955 -33.880 1.00 91.25 86 MET A O 1
ATOM 672 N N . ILE A 1 87 ? 5.388 13.833 -32.269 1.00 92.31 87 ILE A N 1
ATOM 673 C CA . ILE A 1 87 ? 5.185 12.611 -33.061 1.00 92.31 87 ILE A CA 1
ATOM 674 C C . ILE A 1 87 ? 4.357 12.911 -34.317 1.00 92.31 87 ILE A C 1
ATOM 676 O O . ILE A 1 87 ? 4.748 12.510 -35.411 1.00 92.31 87 ILE A O 1
ATOM 680 N N . GLN A 1 88 ? 3.253 13.654 -34.178 1.00 93.31 88 GLN A N 1
ATOM 681 C CA . GLN A 1 88 ? 2.402 14.043 -35.309 1.00 93.31 88 GLN A CA 1
ATOM 682 C C . GLN A 1 88 ? 3.135 14.944 -36.310 1.00 93.31 88 GLN A C 1
ATOM 684 O O . GLN A 1 88 ? 3.010 14.760 -37.518 1.00 93.31 88 GLN A O 1
ATOM 689 N N . PHE A 1 89 ? 3.927 15.901 -35.825 1.00 91.50 89 PHE A N 1
ATOM 690 C CA . PHE A 1 89 ? 4.763 16.750 -36.671 1.00 91.50 89 PHE A CA 1
ATOM 691 C C . PHE A 1 89 ? 5.800 15.929 -37.456 1.00 91.50 89 PHE A C 1
ATOM 693 O O . PHE A 1 89 ? 6.045 16.185 -38.637 1.00 91.50 89 PHE A O 1
ATOM 700 N N . ALA A 1 90 ? 6.383 14.916 -36.814 1.00 92.44 90 ALA A N 1
ATOM 701 C CA . ALA A 1 90 ? 7.422 14.067 -37.381 1.00 92.44 90 ALA A CA 1
ATOM 702 C C . ALA A 1 90 ? 6.904 12.984 -38.346 1.00 92.44 90 ALA A C 1
ATOM 704 O O . ALA A 1 90 ? 7.720 12.310 -38.970 1.00 92.44 90 ALA A O 1
ATOM 705 N N . ASP A 1 91 ? 5.587 12.822 -38.507 1.00 92.31 91 ASP A N 1
ATOM 706 C CA . ASP A 1 91 ? 4.967 11.709 -39.245 1.00 92.31 91 ASP A CA 1
ATOM 707 C C . ASP A 1 91 ? 5.422 11.614 -40.714 1.00 92.31 91 ASP A C 1
ATOM 709 O O . ASP A 1 91 ? 5.611 10.534 -41.270 1.00 92.31 91 ASP A O 1
ATOM 713 N N . LYS A 1 92 ? 5.709 12.763 -41.336 1.00 91.19 92 LYS A N 1
ATOM 714 C CA . LYS A 1 92 ? 6.193 12.838 -42.726 1.00 91.19 92 LYS A CA 1
ATOM 715 C C . LYS A 1 92 ? 7.694 12.576 -42.876 1.00 91.19 92 LYS A C 1
ATOM 717 O O . LYS A 1 92 ? 8.191 12.520 -44.000 1.00 91.19 92 LYS A O 1
ATOM 722 N N . ILE A 1 93 ? 8.433 12.459 -41.773 1.00 92.62 93 ILE A N 1
ATOM 723 C CA . ILE A 1 93 ? 9.885 12.283 -41.774 1.00 92.62 93 ILE A CA 1
ATOM 724 C C . ILE A 1 93 ? 10.196 10.797 -41.546 1.00 92.62 93 ILE A C 1
ATOM 726 O O . ILE A 1 93 ? 9.904 10.264 -40.472 1.00 92.62 93 ILE A O 1
ATOM 730 N N . PRO A 1 94 ? 10.844 10.110 -42.508 1.00 91.56 94 PRO A N 1
ATOM 731 C CA . PRO A 1 94 ? 11.149 8.692 -42.379 1.00 91.56 94 PRO A CA 1
ATOM 732 C C . PRO A 1 94 ? 11.890 8.363 -41.080 1.00 91.56 94 PRO A C 1
ATOM 734 O O . PRO A 1 94 ? 12.927 8.958 -40.762 1.00 91.56 94 PRO A O 1
ATOM 737 N N . TYR A 1 95 ? 11.375 7.368 -40.357 1.00 89.50 95 TYR A N 1
ATOM 738 C CA . TYR A 1 95 ? 11.927 6.850 -39.102 1.00 89.50 95 TYR A CA 1
ATOM 739 C C . TYR A 1 95 ? 11.920 7.828 -37.912 1.00 89.50 95 TYR A C 1
ATOM 741 O O . TYR A 1 95 ? 12.419 7.473 -36.843 1.00 89.50 95 TYR A O 1
ATOM 749 N N . ALA A 1 96 ? 11.419 9.060 -38.057 1.00 90.56 96 ALA A N 1
ATOM 750 C CA . ALA A 1 96 ? 11.423 10.033 -36.965 1.00 90.56 96 ALA A CA 1
ATOM 751 C C . ALA A 1 96 ? 10.420 9.684 -35.846 1.00 90.56 96 ALA A C 1
ATOM 753 O O . ALA A 1 96 ? 10.852 9.679 -34.691 1.00 90.56 96 ALA A O 1
ATOM 754 N N . PRO A 1 97 ? 9.161 9.286 -36.132 1.00 91.75 97 PRO A N 1
ATOM 755 C CA . PRO A 1 97 ? 8.231 8.846 -35.091 1.00 91.75 97 PRO A CA 1
ATOM 756 C C . PRO A 1 97 ? 8.769 7.658 -34.288 1.00 91.75 97 PRO A C 1
ATOM 758 O O . PRO A 1 97 ? 8.728 7.665 -33.063 1.00 91.75 97 PRO A O 1
ATOM 761 N N . GLN A 1 98 ? 9.362 6.666 -34.961 1.00 90.75 98 GLN A N 1
ATOM 762 C CA . GLN A 1 98 ? 9.923 5.477 -34.313 1.00 90.75 98 GLN A CA 1
ATOM 763 C C . GLN A 1 98 ? 11.092 5.823 -33.380 1.00 90.75 98 GLN A C 1
ATOM 765 O O . GLN A 1 98 ? 11.224 5.231 -32.313 1.00 90.75 98 GLN A O 1
ATOM 770 N N . ARG A 1 99 ? 11.940 6.791 -33.754 1.00 90.75 99 ARG A N 1
ATOM 771 C CA . ARG A 1 99 ? 13.054 7.250 -32.905 1.00 90.75 99 ARG A CA 1
ATOM 772 C C . ARG A 1 99 ? 12.575 8.011 -31.673 1.00 90.75 99 ARG A C 1
ATOM 774 O O . ARG A 1 99 ? 13.162 7.844 -30.610 1.00 90.75 99 ARG A O 1
ATOM 781 N N . LEU A 1 100 ? 11.537 8.834 -31.820 1.00 90.44 100 LEU A N 1
ATOM 782 C CA . LEU A 1 100 ? 10.926 9.565 -30.710 1.00 90.44 100 LEU A CA 1
ATOM 783 C C . LEU A 1 100 ? 10.241 8.604 -29.727 1.00 90.44 100 LEU A C 1
ATOM 785 O O . LEU A 1 100 ? 10.481 8.703 -28.528 1.00 90.44 100 LEU A O 1
ATOM 789 N N . LEU A 1 101 ? 9.504 7.608 -30.235 1.00 89.62 101 LEU A N 1
ATOM 790 C CA . LEU A 1 101 ? 8.928 6.533 -29.416 1.00 89.62 101 LEU A CA 1
ATOM 791 C C . LEU A 1 101 ? 10.010 5.746 -28.669 1.00 89.62 101 LEU A C 1
ATOM 793 O O . LEU A 1 101 ? 9.927 5.607 -27.456 1.00 89.62 101 LEU A O 1
ATOM 797 N N . PHE A 1 102 ? 11.073 5.318 -29.359 1.00 89.75 102 PHE A N 1
ATOM 798 C CA . PHE A 1 102 ? 12.198 4.635 -28.714 1.00 89.75 102 PHE A CA 1
ATOM 799 C C . PHE A 1 102 ? 12.845 5.486 -27.613 1.00 89.75 102 PHE A C 1
ATOM 801 O O . PHE A 1 102 ? 13.204 4.971 -26.556 1.00 89.75 102 PHE A O 1
ATOM 808 N N . TRP A 1 103 ? 13.011 6.791 -27.849 1.00 88.62 103 TRP A N 1
ATOM 809 C CA . TRP A 1 103 ? 13.550 7.695 -26.838 1.00 88.62 103 TRP A CA 1
ATOM 810 C C . TRP A 1 103 ? 12.633 7.774 -25.610 1.00 88.62 103 TRP A C 1
ATOM 812 O O . TRP A 1 103 ? 13.132 7.685 -24.486 1.00 88.62 103 TRP A O 1
ATOM 822 N N . ALA A 1 104 ? 11.317 7.889 -25.817 1.00 85.94 104 ALA A N 1
ATOM 823 C CA . ALA A 1 104 ? 10.331 7.921 -24.740 1.00 85.94 104 ALA A CA 1
ATOM 824 C C . ALA A 1 104 ? 10.330 6.609 -23.941 1.00 85.94 104 ALA A C 1
ATOM 826 O O . ALA A 1 104 ? 10.394 6.646 -22.713 1.00 85.94 104 ALA A O 1
ATOM 827 N N . ASP A 1 105 ? 10.376 5.462 -24.623 1.00 85.94 105 ASP A N 1
ATOM 828 C CA . ASP A 1 105 ? 10.489 4.143 -23.994 1.00 85.94 105 ASP A CA 1
ATOM 829 C C . ASP A 1 105 ? 11.780 4.022 -23.171 1.00 85.94 105 ASP A C 1
ATOM 831 O O . ASP A 1 105 ? 11.763 3.539 -22.038 1.00 85.94 105 ASP A O 1
ATOM 835 N N . ALA A 1 106 ? 12.908 4.513 -23.695 1.00 84.69 106 ALA A N 1
ATOM 836 C CA . ALA A 1 106 ? 14.184 4.505 -22.985 1.00 84.69 106 ALA A CA 1
ATOM 837 C C . ALA A 1 106 ? 14.169 5.407 -21.740 1.00 84.69 106 ALA A C 1
ATOM 839 O O . ALA A 1 106 ? 14.749 5.036 -20.717 1.00 84.69 106 ALA A O 1
ATOM 840 N N . GLN A 1 107 ? 13.510 6.572 -21.788 1.00 82.88 107 GLN A N 1
ATOM 841 C CA . GLN A 1 107 ? 13.319 7.391 -20.587 1.00 82.88 107 GLN A CA 1
ATOM 842 C C . GLN A 1 107 ? 12.399 6.707 -19.588 1.00 82.88 107 GLN A C 1
ATOM 844 O O . GLN A 1 107 ? 12.739 6.637 -18.409 1.00 82.88 107 GLN A O 1
ATOM 849 N N . HIS A 1 108 ? 11.279 6.155 -20.050 1.00 80.88 108 HIS A N 1
ATOM 850 C CA . HIS A 1 108 ? 10.347 5.448 -19.189 1.00 80.88 108 HIS A CA 1
ATOM 851 C C . HIS A 1 108 ? 11.037 4.285 -18.468 1.00 80.88 108 HIS A C 1
ATOM 853 O O . HIS A 1 108 ? 10.965 4.200 -17.243 1.00 80.88 108 HIS A O 1
ATOM 859 N N . LEU A 1 109 ? 11.819 3.469 -19.181 1.00 79.19 109 LEU A N 1
ATOM 860 C CA . LEU A 1 109 ? 12.586 2.368 -18.596 1.00 79.19 109 LEU A CA 1
ATOM 861 C C . LEU A 1 109 ? 13.533 2.836 -17.480 1.00 79.19 109 LEU A C 1
ATOM 863 O O . LEU A 1 109 ? 13.670 2.155 -16.468 1.00 79.19 109 LEU A O 1
ATOM 867 N N . ARG A 1 110 ? 14.156 4.013 -17.625 1.00 77.50 110 ARG A N 1
ATOM 868 C CA . ARG A 1 110 ? 15.030 4.601 -16.592 1.00 77.50 110 ARG A CA 1
ATOM 869 C C . ARG A 1 110 ? 14.268 5.069 -15.352 1.00 77.50 110 ARG A C 1
ATOM 871 O O . ARG A 1 110 ? 14.883 5.194 -14.297 1.00 77.50 110 ARG A O 1
ATOM 878 N N . THR A 1 111 ? 12.971 5.353 -15.474 1.00 77.19 111 THR A N 1
ATOM 879 C CA . THR A 1 111 ? 12.106 5.711 -14.336 1.00 77.19 111 THR A CA 1
ATOM 880 C C . THR A 1 111 ? 11.564 4.496 -13.589 1.00 77.19 111 THR A C 1
ATOM 882 O O . THR A 1 111 ? 11.120 4.638 -12.450 1.00 77.19 111 THR A O 1
ATOM 885 N N . LEU A 1 112 ? 11.598 3.307 -14.201 1.00 77.25 112 LEU A N 1
ATOM 886 C CA . LEU A 1 112 ? 11.091 2.096 -13.568 1.00 77.25 112 LEU A CA 1
ATOM 887 C C . LEU A 1 112 ? 12.008 1.653 -12.413 1.00 77.25 112 LEU A C 1
ATOM 889 O O . LEU A 1 112 ? 13.236 1.703 -12.535 1.00 77.25 112 LEU A O 1
ATOM 893 N N . PRO A 1 113 ? 11.438 1.188 -11.288 1.00 78.38 113 PRO A N 1
ATOM 894 C CA . PRO A 1 113 ? 12.220 0.625 -10.197 1.00 78.38 113 PRO A CA 1
ATOM 895 C C . PRO A 1 113 ? 13.060 -0.575 -10.654 1.00 78.38 113 PRO A C 1
ATOM 897 O O . PRO A 1 113 ? 12.576 -1.441 -11.381 1.00 78.38 113 PRO A O 1
ATOM 900 N N . SER A 1 114 ? 14.315 -0.655 -10.202 1.00 83.38 114 SER A N 1
ATOM 901 C CA . SER A 1 114 ? 15.163 -1.819 -10.478 1.00 83.38 114 SER A CA 1
ATOM 902 C C . SER A 1 114 ? 14.721 -3.039 -9.667 1.00 83.38 114 SER A C 1
ATOM 904 O O . SER A 1 114 ? 14.156 -2.911 -8.581 1.00 83.38 114 SER A O 1
ATOM 906 N N . SER A 1 115 ? 15.059 -4.238 -10.139 1.00 83.00 115 SER A N 1
ATOM 907 C CA . SER A 1 115 ? 14.802 -5.487 -9.411 1.00 83.00 115 SER A CA 1
ATOM 908 C C . SER A 1 115 ? 15.401 -5.461 -7.992 1.00 83.00 115 SER A C 1
ATOM 910 O O . SER A 1 115 ? 14.735 -5.820 -7.021 1.00 83.00 115 SER A O 1
ATOM 912 N N . GLN A 1 116 ? 16.615 -4.918 -7.839 1.00 85.44 116 GLN A N 1
ATOM 913 C CA . GLN A 1 116 ? 17.270 -4.722 -6.539 1.00 85.44 116 GLN A CA 1
ATOM 914 C C . GLN A 1 116 ? 16.505 -3.770 -5.609 1.00 85.44 116 GLN A C 1
ATOM 916 O O . GLN A 1 116 ? 16.603 -3.884 -4.386 1.00 85.44 116 GLN A O 1
ATOM 921 N N . TYR A 1 117 ? 15.787 -2.791 -6.165 1.00 89.44 117 TYR A N 1
ATOM 922 C CA . TYR A 1 117 ? 14.919 -1.927 -5.376 1.00 89.44 117 TYR A CA 1
ATOM 923 C C . TYR A 1 117 ? 13.707 -2.711 -4.867 1.00 89.44 117 TYR A C 1
ATOM 925 O O . TYR A 1 117 ? 13.453 -2.673 -3.664 1.00 89.44 117 TYR A O 1
ATOM 933 N N . THR A 1 118 ? 13.028 -3.478 -5.732 1.00 91.06 118 THR A N 1
ATOM 934 C CA . THR A 1 118 ? 11.912 -4.354 -5.332 1.00 91.06 118 THR A CA 1
ATOM 935 C C . THR A 1 118 ? 12.309 -5.256 -4.166 1.00 91.06 118 THR A C 1
ATOM 937 O O . THR A 1 118 ? 11.657 -5.261 -3.125 1.00 91.06 118 THR A O 1
ATOM 940 N N . ASP A 1 119 ? 13.451 -5.921 -4.284 1.00 90.88 119 ASP A N 1
ATOM 941 C CA . ASP A 1 119 ? 14.030 -6.774 -3.249 1.00 90.88 119 ASP A CA 1
ATOM 942 C C . ASP A 1 119 ? 14.201 -6.091 -1.891 1.00 90.88 119 ASP A C 1
ATOM 944 O O . ASP A 1 119 ? 13.910 -6.668 -0.840 1.00 90.88 119 ASP A O 1
ATOM 948 N N . LYS A 1 120 ? 14.711 -4.855 -1.897 1.00 93.25 120 LYS A N 1
ATOM 949 C CA . LYS A 1 120 ? 14.892 -4.066 -0.673 1.00 93.25 120 LYS A CA 1
ATOM 950 C C . LYS A 1 120 ? 13.547 -3.730 -0.040 1.00 93.25 120 LYS A C 1
ATOM 952 O O . LYS A 1 120 ? 13.435 -3.790 1.182 1.00 93.25 120 LYS A O 1
ATOM 957 N N . ILE A 1 121 ? 12.543 -3.392 -0.848 1.00 95.50 121 ILE A N 1
ATOM 958 C CA . ILE A 1 121 ? 11.194 -3.091 -0.359 1.00 95.50 121 ILE A CA 1
ATOM 959 C C . ILE A 1 121 ? 10.547 -4.334 0.253 1.00 95.50 121 ILE A C 1
ATOM 961 O O . ILE A 1 121 ? 10.074 -4.264 1.385 1.00 95.50 121 ILE A O 1
ATOM 965 N N . LEU A 1 122 ? 10.597 -5.478 -0.433 1.00 95.88 122 LEU A N 1
ATOM 966 C CA . LEU A 1 122 ? 10.030 -6.733 0.067 1.00 95.88 122 LEU A CA 1
ATOM 967 C C . LEU A 1 122 ? 10.692 -7.143 1.391 1.00 95.88 122 LEU A C 1
ATOM 969 O O . LEU A 1 122 ? 10.007 -7.343 2.391 1.00 95.88 122 LEU A O 1
ATOM 973 N N . ARG A 1 123 ? 12.029 -7.146 1.466 1.00 95.62 123 ARG A N 1
ATOM 974 C CA . ARG A 1 123 ? 12.735 -7.434 2.728 1.00 95.62 123 ARG A CA 1
ATOM 975 C C . ARG A 1 123 ? 12.346 -6.471 3.850 1.00 95.62 123 ARG A C 1
ATOM 977 O O . ARG A 1 123 ? 12.038 -6.918 4.951 1.00 95.62 123 ARG A O 1
ATOM 984 N N . LYS A 1 124 ? 12.258 -5.171 3.554 1.00 96.50 124 LYS A N 1
ATOM 985 C CA . LYS A 1 124 ? 11.860 -4.147 4.529 1.00 96.50 124 LYS A CA 1
ATOM 986 C C . LYS A 1 124 ? 10.458 -4.388 5.097 1.00 96.50 124 LYS A C 1
ATOM 988 O O . LYS A 1 124 ? 10.255 -4.152 6.284 1.00 96.50 124 LYS A O 1
ATOM 993 N N . ILE A 1 125 ? 9.506 -4.860 4.289 1.00 97.62 125 ILE A N 1
ATOM 994 C CA . ILE A 1 125 ? 8.161 -5.226 4.765 1.00 97.62 125 ILE A CA 1
ATOM 995 C C . ILE A 1 125 ? 8.252 -6.383 5.764 1.00 97.62 125 ILE A C 1
ATOM 997 O O . ILE A 1 125 ? 7.688 -6.296 6.856 1.00 97.62 125 ILE A O 1
ATOM 1001 N N . TYR A 1 126 ? 8.997 -7.442 5.431 1.00 97.50 126 TYR A N 1
ATOM 1002 C CA . TYR A 1 126 ? 9.201 -8.560 6.354 1.00 97.50 126 TYR A CA 1
ATOM 1003 C C . TYR A 1 126 ? 9.845 -8.101 7.669 1.00 97.50 126 TYR A C 1
ATOM 1005 O O . TYR A 1 126 ? 9.306 -8.372 8.743 1.00 97.50 126 TYR A O 1
ATOM 1013 N N . ASP A 1 127 ? 10.948 -7.357 7.595 1.00 97.19 127 ASP A N 1
ATOM 1014 C CA . ASP A 1 127 ? 11.691 -6.909 8.774 1.00 97.19 127 ASP A CA 1
ATOM 1015 C C . ASP A 1 127 ? 10.852 -6.007 9.689 1.00 97.19 127 ASP A C 1
ATOM 1017 O O . ASP A 1 127 ? 10.922 -6.117 10.913 1.00 97.19 127 ASP A O 1
ATOM 1021 N N . LYS A 1 128 ? 10.022 -5.138 9.102 1.00 97.44 128 LYS A N 1
ATOM 1022 C CA . LYS A 1 128 ? 9.202 -4.163 9.830 1.00 97.44 128 LYS A CA 1
ATOM 1023 C C . LYS A 1 128 ? 8.000 -4.785 10.547 1.00 97.44 128 LYS A C 1
ATOM 1025 O O . LYS A 1 128 ? 7.662 -4.311 11.632 1.00 97.44 128 LYS A O 1
ATOM 1030 N N . PHE A 1 129 ? 7.365 -5.804 9.959 1.00 97.88 129 PHE A N 1
ATOM 1031 C CA . PHE A 1 129 ? 6.057 -6.302 10.415 1.00 97.88 129 PHE A CA 1
ATOM 1032 C C . PHE A 1 129 ? 6.009 -7.783 10.815 1.00 97.88 129 PHE A C 1
ATOM 1034 O O . PHE A 1 129 ? 5.103 -8.176 11.544 1.00 97.88 129 PHE A O 1
ATOM 1041 N N . LEU A 1 130 ? 6.928 -8.621 10.325 1.00 96.81 130 LEU A N 1
ATOM 1042 C CA . LEU A 1 130 ? 6.813 -10.090 10.406 1.00 96.81 130 LEU A CA 1
ATOM 1043 C C . LEU A 1 130 ? 8.042 -10.776 11.020 1.00 96.81 130 LEU A C 1
ATOM 1045 O O . LEU A 1 130 ? 7.965 -11.935 11.443 1.00 96.81 130 LEU A O 1
ATOM 1049 N N . SER A 1 131 ? 9.183 -10.086 11.061 1.00 95.06 131 SER A N 1
ATOM 1050 C CA . SER A 1 131 ? 10.390 -10.564 11.732 1.00 95.06 131 SER A CA 1
ATOM 1051 C C . SER A 1 131 ? 10.131 -10.827 13.226 1.00 95.06 131 SER A C 1
ATOM 1053 O O . SER A 1 131 ? 9.362 -10.095 13.850 1.00 95.06 131 SER A O 1
ATOM 1055 N N . PRO A 1 132 ? 10.796 -11.824 13.850 1.00 92.25 132 PRO A N 1
ATOM 1056 C CA . PRO A 1 132 ? 10.759 -12.012 15.304 1.00 92.25 132 PRO A CA 1
ATOM 1057 C C . PRO A 1 132 ? 11.099 -10.755 16.114 1.00 92.25 132 PRO A C 1
ATOM 1059 O O . PRO A 1 132 ? 10.647 -10.619 17.245 1.00 92.25 132 PRO A O 1
AT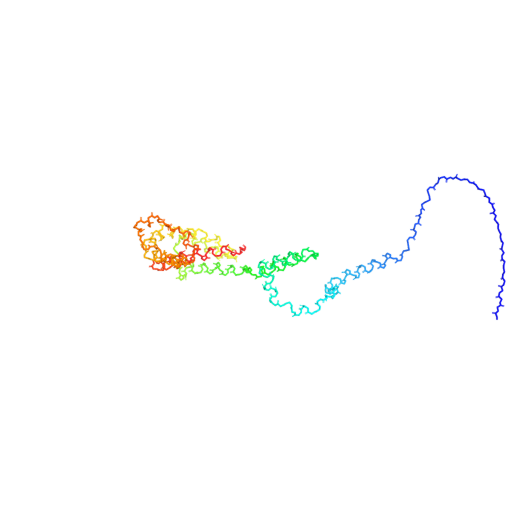OM 1062 N N . SER A 1 133 ? 11.916 -9.866 15.546 1.00 93.56 133 SER A N 1
ATOM 1063 C CA . SER A 1 133 ? 12.354 -8.610 16.157 1.00 93.56 133 SER A CA 1
ATOM 1064 C C . SER A 1 133 ? 11.682 -7.385 15.528 1.00 93.56 133 SER A C 1
ATOM 1066 O O . SER A 1 133 ? 12.237 -6.287 15.585 1.00 93.56 133 SER A O 1
ATOM 1068 N N . ALA A 1 134 ? 10.538 -7.567 14.861 1.00 95.00 134 ALA A N 1
ATOM 1069 C CA . ALA A 1 134 ? 9.804 -6.482 14.225 1.00 95.00 134 ALA A CA 1
ATOM 1070 C C . ALA A 1 134 ? 9.411 -5.415 15.257 1.00 95.00 134 ALA A C 1
ATOM 1072 O O . ALA A 1 134 ? 8.836 -5.725 16.299 1.00 95.00 134 ALA A O 1
ATOM 1073 N N . ALA A 1 135 ? 9.701 -4.150 14.950 1.00 90.31 135 ALA A N 1
ATOM 1074 C CA . ALA A 1 135 ? 9.357 -3.028 15.823 1.00 90.31 135 ALA A CA 1
ATOM 1075 C C . ALA A 1 135 ? 7.842 -2.766 15.869 1.00 90.31 135 ALA A C 1
ATOM 1077 O O . ALA A 1 135 ? 7.326 -2.281 16.871 1.00 90.31 135 ALA A O 1
ATOM 1078 N N . THR A 1 136 ? 7.131 -3.085 14.784 1.00 91.44 136 THR A N 1
ATOM 1079 C CA . THR A 1 136 ? 5.679 -2.909 14.654 1.00 91.44 136 THR A CA 1
ATOM 1080 C C . THR A 1 136 ? 5.057 -4.199 14.114 1.00 91.44 136 THR A C 1
ATOM 1082 O O . THR A 1 136 ? 4.695 -4.245 12.937 1.00 91.44 136 THR A O 1
ATOM 1085 N N . PRO A 1 137 ? 5.011 -5.282 14.911 1.00 94.75 137 PRO A N 1
ATOM 1086 C CA . PRO A 1 137 ? 4.583 -6.589 14.430 1.00 94.75 137 PRO A CA 1
ATOM 1087 C C . PRO A 1 137 ? 3.076 -6.623 14.168 1.00 94.75 137 PRO A C 1
ATOM 1089 O O . PRO A 1 137 ? 2.298 -6.135 14.983 1.00 94.75 137 PRO A O 1
ATOM 1092 N N . ILE A 1 138 ? 2.658 -7.259 13.072 1.00 95.31 138 ILE A N 1
ATOM 1093 C CA . ILE A 1 138 ? 1.240 -7.575 12.848 1.00 95.31 138 ILE A CA 1
ATOM 1094 C C . ILE A 1 138 ? 0.875 -8.918 13.485 1.00 95.31 138 ILE A C 1
ATOM 1096 O O . ILE A 1 138 ? 1.701 -9.830 13.584 1.00 95.31 138 ILE A O 1
ATOM 1100 N N . CYS A 1 139 ? -0.389 -9.070 13.878 1.00 89.88 139 CYS A N 1
ATOM 1101 C CA . CYS A 1 139 ? -0.892 -10.329 14.416 1.00 89.88 139 CYS A CA 1
ATOM 1102 C C . CYS A 1 139 ? -1.397 -11.230 13.282 1.00 89.88 139 CYS A C 1
ATOM 1104 O O . CYS A 1 139 ? -2.443 -10.975 12.690 1.00 89.88 139 CYS A O 1
ATOM 1106 N N . VAL A 1 140 ? -0.658 -12.299 12.983 1.00 93.25 140 VAL A N 1
ATOM 1107 C CA . VAL A 1 140 ? -1.020 -13.293 11.960 1.00 93.25 140 VAL A CA 1
ATOM 1108 C C . VAL A 1 140 ? -0.808 -14.720 12.484 1.00 93.25 140 VAL A C 1
ATOM 1110 O O . VAL A 1 140 ? 0.051 -14.942 13.344 1.00 93.25 140 VAL A O 1
ATOM 1113 N N . PRO A 1 141 ? -1.547 -15.726 11.974 1.00 95.44 141 PRO A N 1
ATOM 1114 C CA . PRO A 1 141 ? -1.374 -17.114 12.391 1.00 95.44 141 PRO A CA 1
ATOM 1115 C C . PRO A 1 141 ? 0.065 -17.620 12.218 1.00 95.44 141 PRO A C 1
ATOM 1117 O O . PRO A 1 141 ? 0.710 -17.386 11.194 1.00 95.44 141 PRO A O 1
ATOM 1120 N N . THR A 1 142 ? 0.555 -18.410 13.178 1.00 93.50 142 THR A N 1
ATOM 1121 C CA . THR A 1 142 ? 1.937 -18.926 13.174 1.00 93.50 142 THR A CA 1
ATOM 1122 C C . THR A 1 142 ? 2.276 -19.729 11.915 1.00 93.50 142 THR A C 1
ATOM 1124 O O . THR A 1 142 ? 3.410 -19.677 11.442 1.00 93.50 142 THR A O 1
ATOM 1127 N N . GLY A 1 143 ? 1.310 -20.462 11.350 1.00 95.75 143 GLY A N 1
ATOM 1128 C CA . GLY A 1 143 ? 1.500 -21.192 10.092 1.00 95.75 143 GLY A CA 1
ATOM 1129 C C . GLY A 1 143 ? 1.867 -20.269 8.926 1.00 95.75 143 GLY A C 1
ATOM 1130 O O . GLY A 1 143 ? 2.795 -20.562 8.179 1.00 95.75 143 GLY A O 1
ATOM 1131 N N . MET A 1 144 ? 1.217 -19.109 8.838 1.00 95.62 144 MET A N 1
ATOM 1132 C CA . MET A 1 144 ? 1.461 -18.104 7.804 1.00 95.62 144 MET A CA 1
ATOM 1133 C C . MET A 1 144 ? 2.845 -17.462 7.959 1.00 95.62 144 MET A C 1
ATOM 1135 O O . MET A 1 144 ? 3.598 -17.364 6.992 1.00 95.62 144 MET A O 1
ATOM 1139 N N . LEU A 1 145 ? 3.238 -17.130 9.196 1.00 95.56 145 LEU A N 1
ATOM 1140 C CA . LEU A 1 145 ? 4.590 -16.636 9.491 1.00 95.56 145 LEU A CA 1
ATOM 1141 C C . LEU A 1 145 ? 5.676 -17.631 9.087 1.00 95.56 145 LEU A C 1
ATOM 1143 O O . LEU A 1 145 ? 6.712 -17.221 8.568 1.00 95.56 145 LEU A O 1
ATOM 1147 N N . LYS A 1 146 ? 5.454 -18.932 9.311 1.00 95.56 146 LYS A N 1
ATOM 1148 C CA . LYS A 1 146 ? 6.408 -19.976 8.914 1.00 95.56 146 LYS A CA 1
ATOM 1149 C C . LYS A 1 146 ? 6.608 -20.008 7.399 1.00 95.56 146 LYS A C 1
ATOM 1151 O O . LYS A 1 146 ? 7.752 -20.071 6.961 1.00 95.56 146 LYS A O 1
ATOM 1156 N N . VAL A 1 147 ? 5.528 -19.921 6.620 1.00 96.06 147 VAL A N 1
ATOM 1157 C CA . VAL A 1 147 ? 5.591 -19.900 5.148 1.00 96.06 147 VAL A CA 1
ATOM 1158 C C . VAL A 1 147 ? 6.352 -18.670 4.653 1.00 96.06 147 VAL A C 1
ATOM 1160 O O . VAL A 1 147 ? 7.307 -18.806 3.890 1.00 96.06 147 VAL A O 1
ATOM 1163 N N . ILE A 1 148 ? 6.000 -17.478 5.144 1.00 97.00 148 ILE A N 1
ATOM 1164 C CA . ILE A 1 148 ? 6.658 -16.232 4.725 1.00 97.00 148 ILE A CA 1
ATOM 1165 C C . ILE A 1 148 ? 8.141 -16.236 5.124 1.00 97.00 148 ILE A C 1
ATOM 1167 O O . ILE A 1 148 ? 9.002 -15.868 4.327 1.00 97.00 148 ILE A O 1
ATOM 1171 N N . ARG A 1 149 ? 8.468 -16.703 6.336 1.00 96.19 149 ARG A N 1
ATOM 1172 C CA . ARG A 1 149 ? 9.857 -16.820 6.804 1.00 96.19 149 ARG A CA 1
ATOM 1173 C C . ARG A 1 149 ? 10.668 -17.809 5.968 1.00 96.19 149 ARG A C 1
ATOM 1175 O O . ARG A 1 149 ? 11.835 -17.549 5.696 1.00 96.19 149 ARG A O 1
ATOM 1182 N N . ALA A 1 150 ? 10.075 -18.930 5.559 1.00 95.88 150 ALA A N 1
ATOM 1183 C CA . ALA A 1 150 ? 10.743 -19.890 4.685 1.00 95.88 150 ALA A CA 1
ATOM 1184 C C . ALA A 1 150 ? 11.081 -19.266 3.321 1.00 95.88 150 ALA A C 1
ATOM 1186 O O . ALA A 1 150 ? 12.201 -19.429 2.842 1.00 95.88 150 ALA A O 1
ATOM 1187 N N . ALA A 1 151 ? 10.160 -18.490 2.741 1.00 95.19 151 ALA A N 1
ATOM 1188 C CA . ALA A 1 151 ? 10.414 -17.749 1.507 1.00 95.19 151 ALA A CA 1
ATOM 1189 C C . ALA A 1 151 ? 11.512 -16.685 1.682 1.00 95.19 151 ALA A C 1
ATOM 1191 O O . ALA A 1 151 ? 12.414 -16.588 0.849 1.00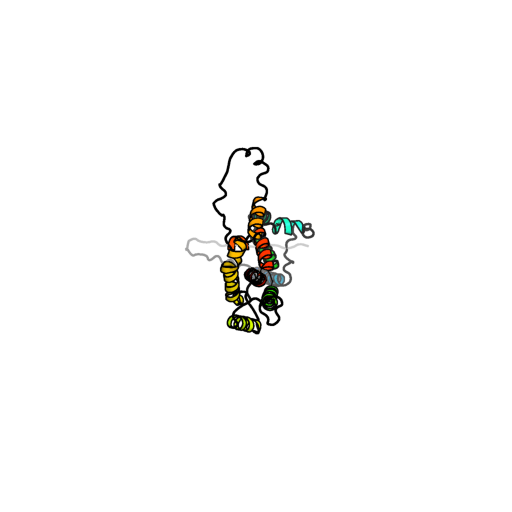 95.19 151 ALA A O 1
ATOM 1192 N N . PHE A 1 152 ? 11.488 -15.939 2.792 1.00 95.56 152 PHE A N 1
ATOM 1193 C CA . PHE A 1 152 ? 12.515 -14.946 3.125 1.00 95.56 152 PHE A CA 1
ATOM 1194 C C . PHE A 1 152 ? 13.920 -15.547 3.228 1.00 95.56 152 PHE A C 1
ATOM 1196 O O . PHE A 1 152 ? 14.870 -14.963 2.716 1.00 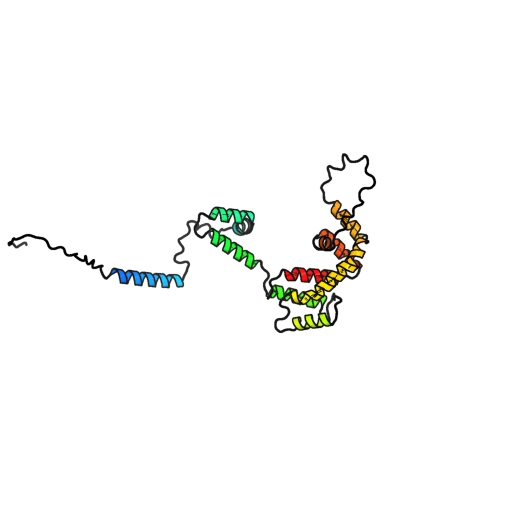95.56 152 PHE A O 1
ATOM 1203 N N . ASN A 1 153 ? 14.041 -16.724 3.843 1.00 95.00 153 ASN A N 1
ATOM 1204 C CA . ASN A 1 153 ? 15.313 -17.425 4.028 1.00 95.00 153 ASN A CA 1
ATOM 1205 C C . ASN A 1 153 ? 15.757 -18.244 2.805 1.00 95.00 153 ASN A C 1
ATOM 1207 O O . ASN A 1 153 ? 16.807 -18.887 2.853 1.00 95.00 153 ASN A O 1
ATOM 1211 N N . SER A 1 154 ? 14.963 -18.283 1.733 1.00 93.94 154 SER A N 1
ATOM 1212 C CA . SER A 1 154 ? 15.355 -18.988 0.514 1.00 93.94 154 SER A CA 1
ATOM 1213 C C . SER A 1 154 ? 16.564 -18.301 -0.148 1.00 93.94 154 SER A C 1
ATOM 1215 O O . SER A 1 154 ? 16.755 -17.099 0.044 1.00 93.94 154 SER A O 1
ATOM 1217 N N . PRO A 1 155 ? 17.375 -19.008 -0.959 1.00 89.75 155 PRO A N 1
ATOM 1218 C CA . PRO A 1 155 ? 18.544 -18.416 -1.621 1.00 89.75 155 PRO A CA 1
ATOM 1219 C C . PRO A 1 155 ? 18.224 -17.180 -2.473 1.00 89.75 155 PRO A C 1
ATOM 1221 O O . PRO A 1 155 ? 19.031 -16.258 -2.556 1.00 89.75 155 PRO A O 1
ATOM 1224 N N . ASN A 1 156 ? 17.026 -17.144 -3.061 1.00 85.31 156 ASN A N 1
ATOM 1225 C CA . ASN A 1 156 ? 16.550 -16.021 -3.868 1.00 85.31 156 ASN A CA 1
ATOM 1226 C C . ASN A 1 156 ? 15.805 -14.974 -3.012 1.00 85.31 156 ASN A C 1
ATOM 1228 O O . ASN A 1 156 ? 15.512 -13.874 -3.468 1.00 85.31 156 ASN A O 1
ATOM 1232 N N . GLY A 1 157 ? 15.507 -15.270 -1.746 1.00 89.19 157 GLY A N 1
ATOM 1233 C CA . GLY A 1 157 ? 14.675 -14.434 -0.888 1.00 89.19 157 GLY A CA 1
ATOM 1234 C C . GLY A 1 157 ? 13.251 -14.272 -1.428 1.00 89.19 157 GLY A C 1
ATOM 1235 O O . GLY A 1 157 ? 12.721 -15.127 -2.137 1.00 89.19 157 GLY A O 1
ATOM 1236 N N . ILE A 1 158 ? 12.609 -13.158 -1.079 1.00 92.00 158 ILE A N 1
ATOM 1237 C CA . ILE A 1 158 ? 11.247 -12.854 -1.530 1.00 92.00 158 ILE A CA 1
ATOM 1238 C C . ILE A 1 158 ? 11.313 -12.174 -2.895 1.00 92.00 158 ILE A C 1
ATOM 1240 O O . ILE A 1 158 ? 11.805 -11.058 -2.998 1.00 92.00 158 ILE A O 1
ATOM 1244 N N . GLN A 1 159 ? 10.779 -12.849 -3.911 1.00 89.06 159 GLN A N 1
ATOM 1245 C CA . GLN A 1 159 ? 10.827 -12.422 -5.318 1.00 89.06 159 GLN A CA 1
ATOM 1246 C C . GLN A 1 159 ? 9.590 -11.613 -5.754 1.00 89.06 159 GLN A C 1
ATOM 1248 O O . GLN A 1 159 ? 9.605 -10.910 -6.762 1.00 89.06 159 GLN A O 1
ATOM 1253 N N . SER A 1 160 ? 8.498 -11.698 -4.988 1.00 92.44 160 SER A N 1
ATOM 1254 C CA . SER A 1 160 ? 7.245 -11.002 -5.281 1.00 92.44 160 SER A CA 1
ATOM 1255 C C . SER A 1 160 ? 6.470 -10.678 -4.005 1.00 92.44 160 SER A C 1
ATOM 1257 O O . SER A 1 160 ? 6.489 -11.443 -3.036 1.00 92.44 160 SER A O 1
ATOM 1259 N N . ALA A 1 161 ? 5.707 -9.580 -4.038 1.00 94.75 161 ALA A N 1
ATOM 1260 C CA . ALA A 1 161 ? 4.748 -9.215 -2.993 1.00 94.75 161 ALA A CA 1
ATOM 1261 C C . ALA A 1 161 ? 3.663 -10.287 -2.775 1.00 94.75 161 ALA A C 1
ATOM 1263 O O . ALA A 1 161 ? 3.041 -10.321 -1.713 1.00 94.75 161 ALA A O 1
ATOM 1264 N N . GLY A 1 162 ? 3.470 -11.197 -3.740 1.00 95.25 162 GLY A N 1
ATOM 1265 C CA . GLY A 1 162 ? 2.515 -12.301 -3.651 1.00 95.25 162 GLY A CA 1
ATOM 1266 C C . GLY A 1 162 ? 2.695 -13.192 -2.416 1.00 95.25 162 GLY A C 1
ATOM 1267 O O . GLY A 1 162 ? 1.704 -13.722 -1.916 1.00 95.25 162 GLY A O 1
ATOM 1268 N N . VAL A 1 163 ? 3.909 -13.285 -1.856 1.00 96.25 163 VAL A N 1
ATOM 1269 C CA . VAL A 1 163 ? 4.168 -14.043 -0.616 1.00 96.25 163 VAL A CA 1
ATOM 1270 C C . VAL A 1 163 ? 3.361 -13.526 0.584 1.00 96.25 163 VAL A C 1
ATOM 1272 O O . VAL A 1 163 ? 3.095 -14.272 1.521 1.00 96.25 163 VAL A O 1
ATOM 1275 N N . TYR A 1 164 ? 2.968 -12.249 0.565 1.00 97.94 164 TYR A N 1
ATOM 1276 C CA . TYR A 1 164 ? 2.244 -11.599 1.655 1.00 97.94 164 TYR A CA 1
ATOM 1277 C C . TYR A 1 164 ? 0.725 -11.664 1.496 1.00 97.94 164 TYR A C 1
ATOM 1279 O O . TYR A 1 164 ? 0.023 -11.161 2.369 1.00 97.94 164 TYR A O 1
ATOM 1287 N N . SER A 1 165 ? 0.202 -12.250 0.414 1.00 97.19 165 SER A N 1
ATOM 1288 C CA . SER A 1 165 ? -1.215 -12.128 0.035 1.00 97.19 165 SER A CA 1
ATOM 1289 C C . SER A 1 165 ? -2.176 -12.580 1.135 1.00 97.19 165 SER A C 1
ATOM 1291 O O . SER A 1 165 ? -3.111 -11.853 1.461 1.00 97.19 165 SER A O 1
ATOM 1293 N N . ASP A 1 166 ? -1.915 -13.729 1.763 1.00 97.50 166 ASP A N 1
ATOM 1294 C CA . ASP A 1 166 ? -2.788 -14.261 2.816 1.00 97.50 166 ASP A CA 1
ATOM 1295 C C . ASP A 1 166 ? -2.770 -13.382 4.074 1.00 97.50 166 ASP A C 1
ATOM 1297 O O . ASP A 1 166 ? -3.815 -13.108 4.668 1.00 97.50 166 ASP A O 1
ATOM 1301 N N . ALA A 1 167 ? -1.588 -12.885 4.454 1.00 97.94 167 ALA A N 1
ATOM 1302 C CA . ALA A 1 167 ? -1.431 -11.967 5.581 1.00 97.94 167 ALA A CA 1
ATOM 1303 C C . ALA A 1 167 ? -2.121 -10.633 5.293 1.00 97.94 167 ALA A C 1
ATOM 1305 O O . ALA A 1 167 ? -2.819 -10.084 6.142 1.00 97.94 167 ALA A O 1
ATOM 1306 N N . GLN A 1 168 ? -1.963 -10.126 4.070 1.00 97.94 168 GLN A N 1
ATOM 1307 C CA . GLN A 1 168 ? -2.548 -8.865 3.640 1.00 97.94 168 GLN A CA 1
ATOM 1308 C C . GLN A 1 168 ? -4.078 -8.954 3.629 1.00 97.94 168 GLN A C 1
ATOM 1310 O O . GLN A 1 168 ? -4.747 -8.028 4.088 1.00 97.94 168 GLN A O 1
ATOM 1315 N N . ALA A 1 169 ? -4.630 -10.070 3.145 1.00 97.62 169 ALA A N 1
ATOM 1316 C CA . ALA A 1 169 ? -6.064 -10.330 3.141 1.00 97.62 169 ALA A CA 1
ATOM 1317 C C . ALA A 1 169 ? -6.634 -10.423 4.564 1.00 97.62 169 ALA A C 1
ATOM 1319 O O . ALA A 1 169 ? -7.710 -9.881 4.822 1.00 97.62 169 ALA A O 1
ATOM 1320 N N . LEU A 1 170 ? -5.906 -11.052 5.495 1.00 97.50 170 LEU A N 1
ATOM 1321 C CA . LEU A 1 170 ? -6.281 -11.107 6.909 1.00 97.50 170 LEU A CA 1
ATOM 1322 C C . LEU A 1 170 ? -6.366 -9.698 7.516 1.00 97.50 170 LEU A C 1
ATOM 1324 O O . LEU A 1 170 ? -7.420 -9.322 8.027 1.00 97.50 170 LEU A O 1
ATOM 1328 N N . CYS A 1 171 ? -5.299 -8.900 7.393 1.00 97.12 171 CYS A N 1
ATOM 1329 C CA . CYS A 1 171 ? -5.269 -7.529 7.909 1.00 97.12 171 CYS A CA 1
ATOM 1330 C C . CYS A 1 171 ? -6.385 -6.674 7.305 1.00 97.12 171 CYS A C 1
ATOM 1332 O O . CYS A 1 171 ? -7.071 -5.954 8.027 1.00 97.12 171 CYS A O 1
ATOM 1334 N N . LEU A 1 172 ? -6.597 -6.768 5.988 1.00 97.00 172 LEU A N 1
ATOM 1335 C CA . LEU A 1 172 ? -7.633 -6.000 5.304 1.00 97.00 172 LEU A CA 1
ATOM 1336 C C . LEU A 1 172 ? -9.034 -6.372 5.801 1.00 97.00 172 LEU A C 1
ATOM 1338 O O . LEU A 1 172 ? -9.842 -5.487 6.074 1.00 97.00 172 LEU A O 1
ATOM 1342 N N . ARG A 1 173 ? -9.308 -7.671 5.961 1.00 97.25 173 ARG A N 1
ATOM 1343 C CA . ARG A 1 173 ? -10.578 -8.166 6.498 1.00 97.25 173 ARG A CA 1
ATOM 1344 C C . ARG A 1 173 ? -10.812 -7.663 7.919 1.00 97.25 173 ARG A C 1
ATOM 1346 O O . ARG A 1 173 ? -11.917 -7.220 8.219 1.00 97.25 173 ARG A O 1
ATOM 1353 N N . ASP A 1 174 ? -9.807 -7.724 8.784 1.00 96.50 174 ASP A N 1
ATOM 1354 C CA . ASP A 1 174 ? -9.946 -7.309 10.183 1.00 96.50 174 ASP A CA 1
ATOM 1355 C C . ASP A 1 174 ? -10.180 -5.788 10.281 1.00 96.50 174 ASP A C 1
ATOM 1357 O O . ASP A 1 174 ? -11.061 -5.330 11.016 1.00 96.50 174 ASP A O 1
ATOM 1361 N N . LEU A 1 175 ? -9.489 -5.002 9.445 1.00 97.62 175 LEU A N 1
ATOM 1362 C CA . LEU A 1 175 ? -9.745 -3.569 9.301 1.00 97.62 175 LEU A CA 1
ATOM 1363 C C . LEU A 1 175 ? -11.170 -3.290 8.804 1.00 97.62 175 LEU A C 1
ATOM 1365 O O . LEU A 1 175 ? -11.854 -2.436 9.360 1.00 97.62 175 LEU A O 1
ATOM 1369 N N . GLU A 1 176 ? -11.642 -4.002 7.780 1.00 97.75 176 GLU A N 1
ATOM 1370 C CA . GLU A 1 176 ? -12.960 -3.768 7.186 1.00 97.75 176 GLU A CA 1
ATOM 1371 C C . GLU A 1 176 ? -14.108 -4.191 8.112 1.00 97.75 176 GLU A C 1
ATOM 1373 O O . GLU A 1 176 ? -15.131 -3.507 8.188 1.00 97.75 176 GLU A O 1
ATOM 1378 N N . LYS A 1 177 ? -13.975 -5.341 8.782 1.00 97.19 177 LYS A N 1
ATOM 1379 C CA . LYS A 1 177 ? -15.074 -5.969 9.528 1.00 97.19 177 LYS A CA 1
ATOM 1380 C C . LYS A 1 177 ? -15.146 -5.542 10.988 1.00 97.19 177 LYS A C 1
ATOM 1382 O O . LYS A 1 177 ? -16.246 -5.558 11.534 1.00 97.19 177 LYS A O 1
ATOM 1387 N N . ASP A 1 178 ? -14.035 -5.134 11.602 1.00 96.25 178 ASP A N 1
ATOM 1388 C CA . ASP A 1 178 ? -14.022 -4.717 13.010 1.00 96.25 178 ASP A CA 1
ATOM 1389 C C . ASP A 1 178 ? -13.649 -3.240 13.194 1.00 96.25 178 ASP A C 1
ATOM 1391 O O . ASP A 1 178 ? -14.407 -2.472 13.793 1.00 96.25 178 ASP A O 1
ATOM 1395 N N . VAL A 1 179 ? -12.522 -2.803 12.627 1.00 97.56 179 VAL A N 1
ATOM 1396 C CA . VAL A 1 179 ? -11.988 -1.450 12.872 1.00 97.56 179 VAL A CA 1
ATOM 1397 C C . VAL A 1 179 ? -12.841 -0.377 12.192 1.00 97.56 179 VAL A C 1
ATOM 1399 O O . VAL A 1 179 ? -13.233 0.615 12.810 1.00 97.56 179 VAL A O 1
ATOM 1402 N N . PHE A 1 180 ? -13.194 -0.576 10.923 1.00 97.75 180 PHE A N 1
ATOM 1403 C CA . PHE A 1 180 ? -13.918 0.409 10.128 1.00 97.75 180 PHE A CA 1
ATOM 1404 C C . PHE A 1 180 ? -15.341 0.697 10.652 1.00 97.75 180 PHE A C 1
ATOM 1406 O O . PHE A 1 180 ? -15.701 1.871 10.770 1.00 97.75 180 PHE A O 1
ATOM 1413 N N . PRO A 1 181 ? -16.162 -0.292 11.065 1.00 97.38 181 PRO A N 1
ATOM 1414 C CA . PRO A 1 181 ? -17.466 -0.025 11.679 1.00 97.38 181 PRO A CA 1
ATOM 1415 C C . PRO A 1 181 ? -17.391 0.775 12.986 1.00 97.38 181 PRO A C 1
ATOM 1417 O O . PRO A 1 181 ? -18.341 1.482 13.337 1.00 97.38 181 PRO A O 1
ATOM 1420 N N . ARG A 1 182 ? -16.283 0.673 13.731 1.00 97.69 182 ARG A N 1
ATOM 1421 C CA . ARG A 1 182 ? -16.032 1.502 14.919 1.00 97.69 182 ARG A CA 1
ATOM 1422 C C . ARG A 1 182 ? -15.597 2.910 14.521 1.00 97.69 182 ARG A C 1
ATOM 1424 O O . ARG A 1 182 ? -16.174 3.865 15.033 1.00 97.69 182 ARG A O 1
ATOM 1431 N N . PHE A 1 183 ? -14.703 3.042 13.537 1.00 97.81 183 PHE A N 1
ATOM 1432 C CA . PHE A 1 183 ? -14.308 4.337 12.973 1.00 97.81 183 PHE A CA 1
ATOM 1433 C C . PHE A 1 183 ? -15.517 5.165 12.531 1.00 97.81 183 PHE A C 1
ATOM 1435 O O . PHE A 1 183 ? -15.619 6.329 12.894 1.00 97.81 183 PHE A O 1
ATOM 1442 N N . ARG A 1 184 ? -16.498 4.560 11.848 1.00 96.06 184 ARG A N 1
ATOM 1443 C CA . ARG A 1 184 ? -17.731 5.246 11.408 1.00 96.06 184 ARG A CA 1
ATOM 1444 C C . ARG A 1 184 ? -18.551 5.890 12.525 1.00 96.06 184 ARG A C 1
ATOM 1446 O O . ARG A 1 184 ? -19.349 6.779 12.253 1.00 96.06 184 ARG A O 1
ATOM 1453 N N . ARG A 1 185 ? -18.414 5.391 13.753 1.00 95.50 185 ARG A N 1
ATOM 1454 C CA . ARG A 1 185 ? -19.093 5.906 14.951 1.00 95.50 185 ARG A CA 1
ATOM 1455 C C . ARG A 1 185 ? -18.198 6.851 15.758 1.00 95.50 185 ARG A C 1
ATOM 1457 O O . ARG A 1 185 ? -18.645 7.406 16.755 1.00 95.50 185 ARG A O 1
ATOM 1464 N N . HIS A 1 186 ? -16.942 7.010 15.352 1.00 97.44 186 HIS A N 1
ATOM 1465 C CA . HIS A 1 186 ? -15.943 7.813 16.037 1.00 97.44 186 HIS A CA 1
ATOM 1466 C C . HIS A 1 186 ? -15.975 9.276 15.573 1.00 97.44 186 HIS A C 1
ATOM 1468 O O . HIS A 1 186 ? -16.260 9.560 14.410 1.00 97.44 186 HIS A O 1
ATOM 1474 N N . LYS A 1 187 ? -15.599 10.209 16.460 1.00 96.81 187 LYS A N 1
ATOM 1475 C CA . LYS A 1 187 ? -15.557 11.658 16.171 1.00 96.81 187 LYS A CA 1
ATOM 1476 C C . LYS A 1 187 ? -14.738 12.006 14.920 1.00 96.81 187 LYS A C 1
ATOM 1478 O O . LYS A 1 187 ? -15.172 12.826 14.119 1.00 96.81 187 LYS A O 1
ATOM 1483 N N . LEU A 1 188 ? -13.624 11.299 14.699 1.00 97.06 188 LEU A N 1
ATOM 1484 C CA . LEU A 1 188 ? -12.739 11.506 13.546 1.00 97.06 188 LEU A CA 1
ATOM 1485 C C . LEU A 1 188 ? -13.441 11.249 12.203 1.00 97.06 188 LEU A C 1
ATOM 1487 O O . LEU A 1 188 ? -13.069 11.848 11.201 1.00 97.06 188 LEU A O 1
ATOM 1491 N N . TYR A 1 189 ? -14.458 10.381 12.160 1.00 96.06 189 TYR A N 1
ATOM 1492 C CA . TYR A 1 189 ? -15.237 10.160 10.941 1.00 96.06 189 TYR A CA 1
ATOM 1493 C C . TYR A 1 189 ? -16.173 11.338 10.655 1.00 96.06 189 TYR A C 1
ATOM 1495 O O . TYR A 1 189 ? -16.276 11.771 9.511 1.00 96.06 189 TYR A O 1
ATOM 1503 N N . SER A 1 190 ? -16.812 11.903 11.682 1.00 93.88 190 SER A N 1
ATOM 1504 C CA . SER A 1 190 ? -17.624 13.117 11.530 1.00 93.88 190 SER A CA 1
ATOM 1505 C C . SER A 1 190 ? -16.770 14.315 11.106 1.00 93.88 190 SER A C 1
ATOM 1507 O O . SER A 1 190 ? -17.142 15.029 10.180 1.00 93.88 190 SER A O 1
ATOM 1509 N N . GLU A 1 191 ? -15.598 14.498 11.721 1.00 95.00 191 GLU A N 1
ATOM 1510 C CA . GLU A 1 191 ? -14.632 15.543 11.347 1.00 95.00 191 GLU A CA 1
ATOM 1511 C C . GLU A 1 191 ? -14.146 15.387 9.899 1.00 95.00 191 GLU A C 1
ATOM 1513 O O . GLU A 1 191 ? -14.068 16.367 9.160 1.00 95.00 191 GLU A O 1
ATOM 1518 N N . MET A 1 192 ? -13.884 14.150 9.464 1.00 95.06 192 MET A N 1
ATOM 1519 C CA . MET A 1 192 ? -13.541 13.839 8.076 1.00 95.06 192 MET A CA 1
ATOM 1520 C C . MET A 1 192 ? -14.639 14.286 7.105 1.00 95.06 192 MET A C 1
ATOM 1522 O O . MET A 1 192 ? -14.325 14.871 6.071 1.00 95.06 192 MET A O 1
ATOM 1526 N N . LEU A 1 193 ? -15.915 14.016 7.409 1.00 92.31 193 LEU A N 1
ATOM 1527 C CA . LEU A 1 193 ? -17.028 14.424 6.545 1.00 92.31 193 LEU A CA 1
ATOM 1528 C C . LEU A 1 193 ? -17.131 15.951 6.436 1.00 92.31 193 LEU A C 1
ATOM 1530 O O . LEU A 1 193 ? -17.270 16.463 5.329 1.00 92.31 193 LEU A O 1
ATOM 1534 N N . VAL A 1 194 ? -16.978 16.675 7.549 1.00 91.12 194 VAL A N 1
ATOM 1535 C CA . VAL A 1 194 ? -16.957 18.149 7.548 1.00 91.12 194 VAL A C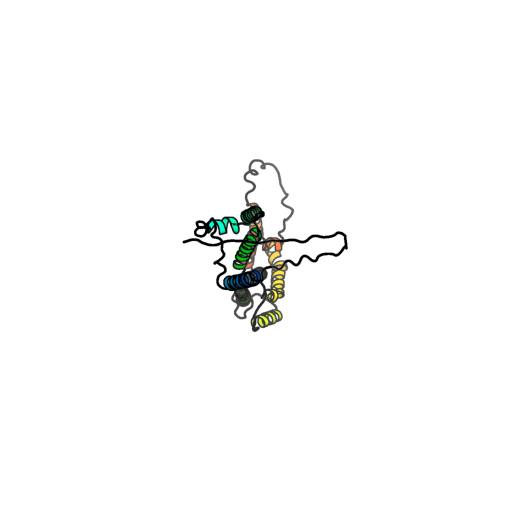A 1
ATOM 1536 C C . VAL A 1 194 ? -15.808 18.678 6.685 1.00 91.12 194 VAL A C 1
ATOM 1538 O O . VAL A 1 194 ? -16.031 19.505 5.805 1.00 91.12 194 VAL A O 1
ATOM 1541 N N . ALA A 1 195 ? -14.594 18.142 6.846 1.00 90.06 195 ALA A N 1
ATOM 1542 C CA . ALA A 1 195 ? -13.429 18.565 6.065 1.00 90.06 195 ALA A CA 1
ATOM 1543 C C . ALA A 1 195 ? -13.575 18.317 4.549 1.00 90.06 195 ALA A C 1
ATOM 1545 O O . ALA A 1 195 ? -12.938 18.995 3.739 1.00 90.06 195 ALA A O 1
ATOM 1546 N N . LEU A 1 196 ? -14.397 17.343 4.143 1.00 87.62 196 LEU A N 1
ATOM 1547 C CA . LEU A 1 196 ? -14.718 17.096 2.735 1.00 87.62 196 LEU A CA 1
ATOM 1548 C C . LEU A 1 196 ? -15.765 18.079 2.192 1.00 87.62 196 LEU A C 1
ATOM 1550 O O . LEU A 1 196 ? -15.684 18.440 1.017 1.00 87.62 196 LEU A O 1
ATOM 1554 N N . GLU A 1 197 ? -16.714 18.517 3.025 1.00 82.50 197 GLU A N 1
ATOM 1555 C CA . GLU A 1 197 ? -17.729 19.522 2.674 1.00 82.50 197 GLU A CA 1
ATOM 1556 C C . GLU A 1 197 ? -17.137 20.936 2.538 1.00 82.50 197 GLU A C 1
ATOM 1558 O O . GLU A 1 197 ? -17.627 21.731 1.739 1.00 82.50 197 GLU A O 1
ATOM 1563 N N . GLU A 1 198 ? -16.056 21.251 3.258 1.00 67.62 198 GLU A N 1
ATOM 1564 C CA . GLU A 1 198 ? -15.416 22.578 3.238 1.00 67.62 198 GLU A CA 1
ATOM 1565 C C . GLU A 1 198 ? -14.544 22.864 1.992 1.00 67.62 198 GLU A C 1
ATOM 1567 O O . GLU A 1 198 ? -13.973 23.953 1.865 1.00 67.62 198 GLU A O 1
ATOM 1572 N N . LYS A 1 199 ? -14.461 21.948 1.011 1.00 58.72 199 LYS A N 1
ATOM 1573 C CA . LYS A 1 199 ? -13.826 22.253 -0.288 1.00 58.72 199 LYS A CA 1
ATOM 1574 C C . LYS A 1 199 ? -14.689 23.239 -1.107 1.00 58.72 199 LYS A C 1
ATOM 1576 O O . LYS A 1 199 ? -15.898 23.053 -1.231 1.00 58.72 199 LYS A O 1
ATOM 1581 N N . PRO A 1 200 ? -14.100 24.300 -1.698 1.00 49.22 200 PRO A N 1
ATOM 1582 C CA . PRO A 1 200 ? -14.824 25.532 -1.994 1.00 49.22 200 PRO A CA 1
ATOM 1583 C C . PRO A 1 200 ? -15.566 25.473 -3.332 1.00 49.22 200 PRO A C 1
ATOM 1585 O O . PRO A 1 200 ? -15.005 25.760 -4.386 1.00 49.22 200 PRO A O 1
ATOM 1588 N N . LEU A 1 201 ? -16.865 25.202 -3.278 1.00 48.59 201 LEU A N 1
ATOM 1589 C CA . LEU A 1 201 ? -17.808 25.531 -4.351 1.00 48.59 201 LEU A CA 1
ATOM 1590 C C . LEU A 1 201 ? -19.093 26.114 -3.748 1.00 48.59 201 LEU A C 1
ATOM 1592 O O . LEU A 1 201 ? -20.195 25.645 -3.998 1.00 48.59 201 LEU A O 1
ATOM 1596 N N . SER A 1 202 ? -18.958 27.131 -2.890 1.00 48.66 202 SER A N 1
ATOM 1597 C CA . SER A 1 202 ? -20.132 27.750 -2.254 1.00 48.66 202 SER A CA 1
ATOM 1598 C C . SER A 1 202 ? -19.946 29.183 -1.743 1.00 48.66 202 SER A C 1
ATOM 1600 O O . SER A 1 202 ? -20.760 29.643 -0.951 1.00 48.66 202 SER A O 1
ATOM 1602 N N . LYS A 1 203 ? -18.990 29.974 -2.256 1.00 46.50 203 LYS A N 1
ATOM 1603 C CA . LYS A 1 203 ? -19.006 31.432 -1.982 1.00 46.50 203 LYS A CA 1
ATOM 1604 C C . LYS A 1 203 ? -20.153 32.190 -2.682 1.00 46.50 203 LYS A C 1
ATOM 1606 O O . LYS A 1 203 ? -20.333 33.369 -2.415 1.00 46.50 203 LYS A O 1
ATOM 1611 N N . LEU A 1 204 ? -20.957 31.523 -3.520 1.00 46.97 204 LEU A N 1
ATOM 1612 C CA . LEU A 1 204 ? -22.185 32.084 -4.112 1.00 46.97 204 LEU A CA 1
ATOM 1613 C C . LEU A 1 204 ? -23.487 31.571 -3.470 1.00 46.97 204 LEU A C 1
ATOM 1615 O O . LEU A 1 204 ? -24.539 32.156 -3.704 1.00 46.97 204 LEU A O 1
ATOM 1619 N N . SER A 1 205 ? -23.448 30.525 -2.633 1.00 45.06 205 SER A N 1
ATOM 1620 C CA . SER A 1 205 ? -24.674 29.977 -2.024 1.00 45.06 205 SER A CA 1
ATOM 1621 C C . SER A 1 205 ? -25.084 30.695 -0.734 1.00 45.06 205 SER A C 1
ATOM 1623 O O . SER A 1 205 ? -26.233 30.580 -0.309 1.00 45.06 205 SER A O 1
ATOM 1625 N N . THR A 1 206 ? -24.180 31.452 -0.111 1.00 47.78 206 THR A N 1
ATOM 1626 C CA . THR A 1 206 ? -24.435 32.110 1.182 1.00 47.78 206 THR A CA 1
ATOM 1627 C C . THR A 1 206 ? -25.275 33.389 1.061 1.00 47.78 206 THR A C 1
ATOM 1629 O O . THR A 1 206 ? -25.647 33.963 2.077 1.00 47.78 206 THR A O 1
ATOM 1632 N N . ALA A 1 207 ? -25.616 33.834 -0.155 1.00 46.84 207 ALA A N 1
ATOM 1633 C CA . ALA A 1 207 ? -26.378 35.068 -0.366 1.00 46.84 207 ALA A CA 1
ATOM 1634 C C . ALA A 1 207 ? -27.895 34.874 -0.588 1.00 46.84 207 ALA A C 1
ATOM 1636 O O . ALA A 1 207 ? -28.622 35.860 -0.556 1.00 46.84 207 ALA A O 1
ATOM 1637 N N . LEU A 1 208 ? -28.401 33.646 -0.796 1.00 49.62 208 LEU A N 1
ATOM 1638 C CA . LEU A 1 208 ? -29.822 33.423 -1.151 1.00 49.62 208 LEU A CA 1
ATOM 1639 C C . LEU A 1 208 ? -30.554 32.329 -0.346 1.00 49.62 208 LEU A C 1
ATOM 1641 O O . LEU A 1 208 ? -31.740 32.115 -0.561 1.00 49.62 208 LEU A O 1
ATOM 1645 N N . GLY A 1 209 ? -29.891 31.637 0.586 1.00 45.25 209 GLY A N 1
ATOM 1646 C CA . GLY A 1 209 ? -30.456 30.459 1.270 1.00 45.25 209 GLY A CA 1
ATOM 1647 C C . GLY A 1 209 ? -31.032 30.689 2.671 1.00 45.25 209 GLY A C 1
ATOM 1648 O O . GLY A 1 209 ? -31.368 29.724 3.353 1.00 45.25 209 GLY A O 1
ATOM 1649 N N . ALA A 1 210 ? -31.123 31.933 3.142 1.00 49.25 210 ALA A N 1
ATOM 1650 C CA . ALA A 1 210 ? -31.751 32.242 4.422 1.00 49.25 210 ALA A CA 1
ATOM 1651 C C . ALA A 1 210 ? -33.271 32.290 4.249 1.00 49.25 210 ALA A C 1
ATOM 1653 O O . ALA A 1 210 ? -33.816 33.378 4.241 1.00 49.25 210 ALA A O 1
ATOM 1654 N N . LEU A 1 211 ? -33.920 31.138 4.039 1.00 46.16 211 LEU A N 1
ATOM 1655 C CA . LEU A 1 211 ? -35.355 30.882 4.243 1.00 46.16 211 LEU A CA 1
ATOM 1656 C C . LEU A 1 211 ? -35.629 29.395 3.911 1.00 46.16 211 LEU A C 1
ATOM 1658 O O . LEU A 1 211 ? -35.645 29.003 2.753 1.00 46.16 211 LEU A O 1
ATOM 1662 N N . HIS A 1 212 ? -35.866 28.583 4.947 1.00 42.41 212 HIS A N 1
ATOM 1663 C CA . HIS A 1 212 ? -36.404 27.210 4.895 1.00 42.41 212 HIS A CA 1
ATOM 1664 C C . HIS A 1 212 ? -35.569 26.084 4.243 1.00 42.41 212 HIS A C 1
ATOM 1666 O O . HIS A 1 212 ? -35.648 25.843 3.044 1.00 42.41 212 HIS A O 1
ATOM 1672 N N . ALA A 1 213 ? -34.942 25.253 5.090 1.00 41.69 213 ALA A N 1
ATOM 1673 C CA . ALA A 1 213 ? -34.968 23.789 4.934 1.00 41.69 213 ALA A CA 1
ATOM 1674 C C . ALA A 1 213 ? -34.586 23.072 6.254 1.00 41.69 213 ALA A C 1
ATOM 1676 O O . ALA A 1 213 ? -33.400 22.900 6.545 1.00 41.69 213 ALA A O 1
ATOM 1677 N N . PRO A 1 214 ? -35.564 22.632 7.067 1.00 46.19 214 PRO A N 1
ATOM 1678 C CA . PRO A 1 214 ? -35.340 21.629 8.101 1.00 46.19 214 PRO A CA 1
ATOM 1679 C C . PRO A 1 214 ? -35.254 20.226 7.460 1.00 46.19 214 PRO A C 1
ATOM 1681 O O . PRO A 1 214 ? -35.960 19.929 6.504 1.00 46.19 214 PRO A O 1
ATOM 1684 N N . GLN A 1 215 ? -34.410 19.349 8.011 1.00 44.12 215 GLN A N 1
ATOM 1685 C CA . GLN A 1 215 ? -34.478 17.882 7.842 1.00 44.12 215 GLN A CA 1
ATOM 1686 C C . GLN A 1 215 ? -34.334 17.265 6.426 1.00 44.12 215 GLN A C 1
ATOM 1688 O O . GLN A 1 215 ? -35.195 16.507 5.987 1.00 44.12 215 GLN A O 1
ATOM 1693 N N . LEU A 1 216 ? -33.184 17.436 5.756 1.00 42.91 216 LEU A N 1
ATOM 1694 C CA . LEU A 1 216 ? -32.846 16.609 4.575 1.00 42.91 216 LEU A CA 1
ATOM 1695 C C . LEU A 1 216 ? -31.382 16.133 4.490 1.00 42.91 216 LEU A C 1
ATOM 1697 O O . LEU A 1 216 ? -30.891 15.833 3.409 1.00 42.91 216 LEU A O 1
ATOM 1701 N N . ARG A 1 217 ? -30.667 15.984 5.618 1.00 46.72 217 ARG A N 1
ATOM 1702 C CA . ARG A 1 217 ? -29.367 15.259 5.637 1.00 46.72 217 ARG A CA 1
ATOM 1703 C C . ARG A 1 217 ? -29.505 13.766 5.972 1.00 46.72 217 ARG A C 1
ATOM 1705 O O . ARG A 1 217 ? -28.554 13.099 6.365 1.00 46.72 217 ARG A O 1
ATOM 1712 N N . SER A 1 218 ? -30.702 13.226 5.789 1.00 45.44 218 SER A N 1
ATOM 1713 C CA . SER A 1 218 ? -31.069 11.822 5.948 1.00 45.44 218 SER A CA 1
ATOM 1714 C C . SER A 1 218 ? -30.915 11.056 4.629 1.00 45.44 218 SER A C 1
ATOM 1716 O O . SER A 1 218 ? -31.886 10.585 4.053 1.00 45.44 218 SER A O 1
ATOM 1718 N N . LYS A 1 219 ? -29.673 10.900 4.159 1.00 43.50 219 LYS A N 1
ATOM 1719 C CA . LYS A 1 219 ? -29.240 9.713 3.400 1.00 43.50 219 LYS A CA 1
ATOM 1720 C C . LYS A 1 219 ? -27.722 9.669 3.401 1.00 43.50 219 LYS A C 1
ATOM 1722 O O . LYS A 1 219 ? -27.072 10.045 2.437 1.00 43.50 219 LYS A O 1
ATOM 1727 N N . GLU A 1 220 ? -27.188 9.285 4.554 1.00 51.03 220 GLU A N 1
ATOM 1728 C CA . GLU A 1 220 ? -25.861 8.711 4.742 1.00 51.03 220 GLU A CA 1
ATOM 1729 C C . GLU A 1 220 ? -25.170 8.322 3.419 1.00 51.03 220 GLU A C 1
ATOM 1731 O O . GLU A 1 220 ? -25.324 7.199 2.935 1.00 51.03 220 GLU A O 1
ATOM 1736 N N . MET A 1 221 ? -24.344 9.213 2.853 1.00 56.91 221 MET A N 1
ATOM 1737 C CA . MET A 1 221 ? -23.249 8.772 1.989 1.00 56.91 221 MET A CA 1
ATOM 1738 C C . MET A 1 221 ? -22.226 8.146 2.929 1.00 56.91 221 MET A C 1
ATOM 1740 O O . MET A 1 221 ? -21.223 8.725 3.336 1.00 56.91 221 MET A O 1
ATOM 1744 N N . ARG A 1 222 ? -22.600 6.968 3.417 1.00 75.44 222 ARG A N 1
ATOM 1745 C CA . ARG A 1 222 ? -21.804 6.159 4.306 1.00 75.44 222 ARG A CA 1
ATOM 1746 C C . ARG A 1 222 ? -20.639 5.688 3.452 1.00 75.44 222 ARG A C 1
ATOM 1748 O O . ARG A 1 222 ? -20.786 4.749 2.677 1.00 75.44 222 ARG A O 1
ATOM 1755 N N . GLU A 1 223 ? -19.502 6.360 3.599 1.00 88.94 223 GLU A N 1
ATOM 1756 C CA . GLU A 1 223 ? -18.268 6.035 2.894 1.00 88.94 223 GLU A CA 1
ATOM 1757 C C . GLU A 1 223 ? -18.004 4.533 2.978 1.00 88.94 223 GLU A C 1
ATOM 1759 O O . GLU A 1 223 ? -18.159 3.917 4.044 1.00 88.94 223 GLU A O 1
ATOM 1764 N N . SER A 1 224 ? -17.674 3.936 1.834 1.00 94.31 224 SER A N 1
ATOM 1765 C CA . SER A 1 224 ? -17.212 2.556 1.800 1.00 94.31 224 SER A CA 1
ATOM 1766 C C . SER A 1 224 ? -15.787 2.499 2.339 1.00 94.31 224 SER A C 1
ATOM 1768 O O . SER A 1 224 ? -15.035 3.471 2.251 1.00 94.31 224 SER A O 1
ATOM 1770 N N . PHE A 1 225 ? -15.399 1.347 2.877 1.00 96.19 225 PHE A N 1
ATOM 1771 C CA . PHE A 1 225 ? -14.034 1.146 3.353 1.00 96.19 225 PHE A CA 1
ATOM 1772 C C . PHE A 1 225 ? -13.010 1.425 2.242 1.00 96.19 225 PHE A C 1
ATOM 1774 O O . PHE A 1 225 ? -12.071 2.192 2.436 1.00 96.19 225 PHE A O 1
ATOM 1781 N N . GLN A 1 226 ? -13.278 0.933 1.029 1.00 95.56 226 GLN A N 1
ATOM 1782 C CA . GLN A 1 226 ? -12.427 1.177 -0.135 1.00 95.56 226 GLN A CA 1
ATOM 1783 C C . GLN A 1 226 ? -12.336 2.663 -0.522 1.00 95.56 226 GLN A C 1
ATOM 1785 O O . GLN A 1 226 ? -11.260 3.152 -0.867 1.00 95.56 226 GLN A O 1
ATOM 1790 N N . SER A 1 227 ? -13.440 3.411 -0.439 1.00 95.12 227 SER A N 1
ATOM 1791 C CA . SER A 1 227 ? -13.432 4.863 -0.674 1.00 95.12 227 SER A CA 1
ATOM 1792 C C . SER A 1 227 ? -12.513 5.589 0.315 1.00 95.12 227 SER A C 1
ATOM 1794 O O . SER A 1 227 ? -11.786 6.507 -0.065 1.00 95.12 227 SER A O 1
ATOM 1796 N N . VAL A 1 228 ? -12.493 5.147 1.576 1.00 96.38 228 VAL A N 1
ATOM 1797 C CA . VAL A 1 228 ? -11.598 5.702 2.598 1.00 96.38 228 VAL A CA 1
ATOM 1798 C C . VAL A 1 228 ? -10.133 5.377 2.315 1.00 96.38 228 VAL A C 1
ATOM 1800 O O . VAL A 1 228 ? -9.295 6.259 2.472 1.00 96.38 228 VAL A O 1
ATOM 1803 N N . LEU A 1 229 ? -9.817 4.165 1.849 1.00 96.25 229 LEU A N 1
ATOM 1804 C CA . LEU A 1 229 ? -8.437 3.776 1.5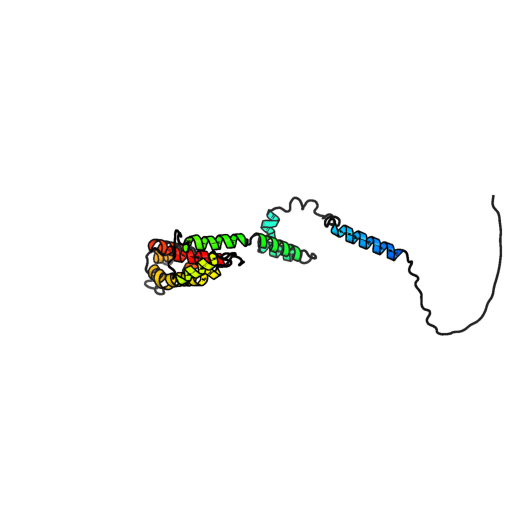35 1.00 96.25 229 LEU A CA 1
ATOM 1805 C C . LEU A 1 229 ? -7.863 4.483 0.298 1.00 96.25 229 LEU A C 1
ATOM 1807 O O . LEU A 1 229 ? -6.665 4.739 0.240 1.00 96.25 229 LEU A O 1
ATOM 1811 N N . THR A 1 230 ? -8.704 4.807 -0.685 1.00 94.56 230 THR A N 1
ATOM 1812 C CA . THR A 1 230 ? -8.272 5.398 -1.967 1.00 94.56 230 THR A CA 1
ATOM 1813 C C . THR A 1 230 ? -8.198 6.927 -1.962 1.00 94.56 230 THR A C 1
ATOM 1815 O O . THR A 1 230 ? -7.571 7.511 -2.843 1.00 94.56 230 THR A O 1
ATOM 1818 N N . ASN A 1 231 ? -8.819 7.600 -0.991 1.00 95.19 231 ASN A N 1
ATOM 1819 C CA . ASN A 1 231 ? -8.803 9.058 -0.887 1.00 95.19 231 ASN A CA 1
ATOM 1820 C C . ASN A 1 231 ? -7.836 9.515 0.212 1.00 95.19 231 ASN A C 1
ATOM 1822 O O . ASN A 1 231 ? -8.042 9.206 1.381 1.00 95.19 231 ASN A O 1
ATOM 1826 N N . GLU A 1 232 ? -6.828 10.317 -0.137 1.00 95.00 232 GLU A N 1
ATOM 1827 C CA . GLU A 1 232 ? -5.771 10.729 0.800 1.00 95.00 232 GLU A CA 1
ATOM 1828 C C . GLU A 1 232 ? -6.282 11.465 2.045 1.00 95.00 232 GLU A C 1
ATOM 1830 O O . GLU A 1 232 ? -5.747 11.281 3.141 1.00 95.00 232 GLU A O 1
ATOM 1835 N N . VAL A 1 233 ? -7.325 12.290 1.895 1.00 94.69 233 VAL A N 1
ATOM 1836 C CA . VAL A 1 233 ? -7.923 13.018 3.020 1.00 94.69 233 VAL A CA 1
ATOM 1837 C C . VAL A 1 233 ? -8.627 12.029 3.940 1.00 94.69 233 VAL A C 1
ATOM 1839 O O . VAL A 1 233 ? -8.343 12.008 5.133 1.00 94.69 233 VAL A O 1
ATOM 1842 N N . LYS A 1 234 ? -9.481 11.156 3.392 1.00 96.19 234 LYS A N 1
ATOM 1843 C CA . LYS A 1 234 ? -10.201 10.140 4.180 1.00 96.19 234 LYS A CA 1
ATOM 1844 C C . LYS A 1 234 ? -9.234 9.189 4.887 1.00 96.19 234 LYS A C 1
ATOM 1846 O O . LYS A 1 234 ? -9.363 8.941 6.087 1.00 96.19 234 LYS A O 1
ATOM 1851 N N . LEU A 1 235 ? -8.221 8.720 4.161 1.00 97.88 235 LEU A N 1
ATOM 1852 C CA . LEU A 1 235 ? -7.190 7.829 4.675 1.00 97.88 235 LEU A CA 1
ATOM 1853 C C . LEU A 1 235 ? -6.412 8.465 5.829 1.00 97.88 235 LEU A C 1
ATOM 1855 O O . LEU A 1 235 ? -6.052 7.761 6.768 1.00 97.88 235 LEU A O 1
ATOM 1859 N N . ARG A 1 236 ? -6.166 9.781 5.804 1.00 97.94 236 ARG A N 1
ATOM 1860 C CA . ARG A 1 236 ? -5.497 10.485 6.909 1.00 97.94 236 ARG A CA 1
ATOM 1861 C C . ARG A 1 236 ? -6.273 10.348 8.219 1.00 97.94 236 ARG A C 1
ATOM 1863 O O . ARG A 1 236 ? -5.682 9.955 9.218 1.00 97.94 236 ARG A O 1
ATOM 1870 N N . TYR A 1 237 ? -7.579 10.611 8.205 1.00 98.12 237 TYR A N 1
ATOM 1871 C CA . TYR A 1 237 ? -8.421 10.461 9.398 1.00 98.12 237 TYR A CA 1
ATOM 1872 C C . TYR A 1 237 ? -8.494 9.007 9.863 1.00 98.12 237 TYR A C 1
ATOM 1874 O O . TYR A 1 237 ? -8.420 8.734 11.061 1.00 98.12 237 TYR A O 1
ATOM 1882 N N . PHE A 1 238 ? -8.579 8.062 8.924 1.00 98.38 238 PHE A N 1
ATOM 1883 C CA . PHE A 1 238 ? -8.575 6.645 9.271 1.00 98.38 238 PHE A CA 1
ATOM 1884 C C . PHE A 1 238 ? -7.238 6.196 9.880 1.00 98.38 238 PHE A C 1
ATOM 1886 O O . PHE A 1 238 ? -7.236 5.465 10.867 1.00 98.38 238 PHE A O 1
ATOM 1893 N N . LYS A 1 239 ? -6.101 6.690 9.371 1.00 98.31 239 LYS A N 1
ATOM 1894 C CA . LYS A 1 239 ? -4.773 6.467 9.968 1.00 98.31 239 LYS A CA 1
ATOM 1895 C C . LYS A 1 239 ? -4.706 7.011 11.393 1.00 98.31 239 LYS A C 1
ATOM 1897 O O . LYS A 1 239 ? -4.265 6.286 12.278 1.00 98.31 239 LYS A O 1
ATOM 1902 N N . SER A 1 240 ? -5.186 8.234 11.630 1.00 98.38 240 SER A N 1
ATOM 1903 C CA . SER A 1 240 ? -5.261 8.812 12.980 1.00 98.38 240 SER A CA 1
ATOM 1904 C C . SER A 1 240 ? -6.098 7.949 13.925 1.00 98.38 240 SER A C 1
ATOM 1906 O O . SER A 1 240 ? -5.670 7.669 15.039 1.00 98.38 240 SER A O 1
ATOM 1908 N N . TYR A 1 241 ? -7.241 7.441 13.462 1.00 98.44 241 TYR A N 1
ATOM 1909 C CA . TYR A 1 241 ? -8.053 6.517 14.252 1.00 98.44 241 TYR A CA 1
ATOM 1910 C C . TYR A 1 241 ? -7.317 5.204 14.565 1.00 98.44 241 TYR A C 1
ATOM 1912 O O . TYR A 1 241 ? -7.363 4.725 15.698 1.00 98.44 241 TYR A O 1
ATOM 1920 N N . CYS A 1 242 ? -6.610 4.631 13.588 1.00 97.69 242 CYS A N 1
ATOM 1921 C CA . CYS A 1 242 ? -5.849 3.397 13.788 1.00 97.69 242 CYS A CA 1
ATOM 1922 C C . CYS A 1 242 ? -4.687 3.581 14.780 1.00 97.69 242 CYS A C 1
ATOM 1924 O O . CYS A 1 242 ? -4.376 2.644 15.512 1.00 97.69 242 CYS A O 1
ATOM 1926 N N . VAL A 1 243 ? -4.081 4.777 14.844 1.00 97.25 243 VAL A N 1
ATOM 1927 C CA . VAL A 1 243 ? -3.109 5.142 15.894 1.00 97.25 243 VAL A CA 1
ATOM 1928 C C . VAL A 1 243 ? -3.776 5.088 17.269 1.00 97.25 243 VAL A C 1
ATOM 1930 O O . VAL A 1 243 ? -3.280 4.404 18.156 1.00 97.25 243 VAL A O 1
ATOM 1933 N N . GLU A 1 244 ? -4.919 5.763 17.440 1.00 97.12 244 GLU A N 1
ATOM 1934 C CA . GLU A 1 244 ? -5.639 5.821 18.725 1.00 97.12 244 GLU A CA 1
ATOM 1935 C C . GLU A 1 244 ? -6.108 4.442 19.213 1.00 97.12 244 GLU A C 1
ATOM 1937 O O . GLU A 1 244 ? -6.243 4.221 20.414 1.00 97.12 244 GLU A O 1
ATOM 1942 N N . ASN A 1 245 ? -6.357 3.511 18.288 1.00 95.00 245 ASN A N 1
ATOM 1943 C CA . ASN A 1 245 ? -6.935 2.200 18.583 1.00 95.00 245 ASN A CA 1
ATOM 1944 C C . ASN A 1 245 ? -5.937 1.045 18.416 1.00 95.00 245 ASN A C 1
ATOM 1946 O O . ASN A 1 245 ? -6.371 -0.102 18.388 1.00 95.00 245 ASN A O 1
ATOM 1950 N N . MET A 1 246 ? -4.632 1.326 18.302 1.00 93.19 246 MET A N 1
ATOM 1951 C CA . MET A 1 246 ? -3.572 0.307 18.210 1.00 93.19 246 MET A CA 1
ATOM 1952 C C . MET A 1 246 ? -3.825 -0.733 17.102 1.00 93.19 246 MET A C 1
ATOM 1954 O O . MET A 1 246 ? -3.758 -1.933 17.336 1.00 93.19 246 MET A O 1
ATOM 1958 N N . THR A 1 247 ? -4.201 -0.258 15.912 1.00 95.50 247 THR A N 1
ATOM 1959 C CA . THR A 1 247 ? -4.450 -1.088 14.711 1.00 95.50 247 THR A CA 1
ATOM 1960 C C . THR A 1 247 ? -3.703 -0.565 13.481 1.00 95.50 247 THR A C 1
ATOM 1962 O O . THR A 1 247 ? -3.960 -0.970 12.342 1.00 95.50 247 THR A O 1
ATOM 1965 N N . LEU A 1 248 ? -2.785 0.383 13.693 1.00 96.62 248 LEU A N 1
ATOM 1966 C CA . LEU A 1 248 ? -2.065 1.073 12.628 1.00 96.62 248 LEU A CA 1
ATOM 1967 C C . LEU A 1 248 ? -1.156 0.122 11.854 1.00 96.62 248 LEU A C 1
ATOM 1969 O O . LEU A 1 248 ? -1.051 0.238 10.638 1.00 96.62 248 LEU A O 1
ATOM 1973 N N . GLU A 1 249 ? -0.506 -0.811 12.534 1.00 96.50 249 GLU A N 1
ATOM 1974 C CA . GLU A 1 249 ? 0.405 -1.786 11.950 1.00 96.50 249 GLU A CA 1
ATOM 1975 C C . GLU A 1 249 ? -0.274 -2.644 10.877 1.00 96.50 249 GLU A C 1
ATOM 1977 O O . GLU A 1 249 ? 0.292 -2.801 9.797 1.00 96.50 249 GLU A O 1
ATOM 1982 N N . ASN A 1 250 ? -1.519 -3.082 11.095 1.00 96.38 250 ASN A N 1
ATOM 1983 C CA . ASN A 1 250 ? -2.297 -3.813 10.091 1.00 96.38 250 ASN A CA 1
ATOM 1984 C C . ASN A 1 250 ? -2.595 -2.953 8.854 1.00 96.38 250 ASN A C 1
ATOM 1986 O O . ASN A 1 250 ? -2.490 -3.431 7.722 1.00 96.38 250 ASN A O 1
ATOM 1990 N N . LEU A 1 251 ? -2.939 -1.674 9.055 1.00 97.69 251 LEU A N 1
ATOM 1991 C CA . LEU A 1 251 ? -3.184 -0.735 7.958 1.00 97.69 251 LEU A CA 1
ATOM 1992 C C . LEU A 1 251 ? -1.898 -0.446 7.179 1.00 97.69 251 LEU A C 1
ATOM 1994 O O . LEU A 1 251 ? -1.896 -0.488 5.952 1.00 97.69 251 LEU A O 1
ATOM 1998 N N . MET A 1 252 ? -0.799 -0.175 7.878 1.00 97.88 252 MET A N 1
ATOM 1999 C CA . MET A 1 252 ? 0.483 0.131 7.252 1.00 97.88 252 MET A CA 1
ATOM 2000 C C . MET A 1 252 ? 1.057 -1.078 6.522 1.00 97.88 252 MET A C 1
ATOM 2002 O O . MET A 1 252 ? 1.569 -0.914 5.423 1.00 97.88 252 MET A O 1
ATOM 2006 N N . PHE A 1 253 ? 0.924 -2.282 7.079 1.00 98.25 253 PHE A N 1
ATOM 2007 C CA . PHE A 1 253 ? 1.299 -3.507 6.382 1.00 98.25 253 PHE A CA 1
ATOM 2008 C C . PHE A 1 253 ? 0.487 -3.685 5.097 1.00 98.25 253 PHE A C 1
ATOM 2010 O O . PHE A 1 253 ? 1.065 -3.933 4.042 1.00 98.25 253 PHE A O 1
ATOM 2017 N N . HIS A 1 254 ? -0.838 -3.501 5.158 1.00 97.50 254 HIS A N 1
ATOM 2018 C CA . HIS A 1 254 ? -1.683 -3.593 3.971 1.00 97.50 254 HIS A CA 1
ATOM 2019 C C . HIS A 1 254 ? -1.244 -2.615 2.870 1.00 97.50 254 HIS A C 1
ATOM 2021 O O . HIS A 1 254 ? -1.105 -3.036 1.722 1.00 97.50 254 HIS A O 1
ATOM 2027 N N . LEU A 1 255 ? -1.010 -1.345 3.225 1.00 97.12 255 LEU A N 1
ATOM 2028 C CA . LEU A 1 255 ? -0.594 -0.299 2.286 1.00 97.12 255 LEU A CA 1
ATOM 2029 C C . LEU A 1 255 ? 0.807 -0.555 1.714 1.00 97.12 255 LEU A C 1
ATOM 2031 O O . LEU A 1 255 ? 0.977 -0.488 0.501 1.00 97.12 255 LEU A O 1
ATOM 2035 N N . ASP A 1 256 ? 1.782 -0.904 2.560 1.00 97.31 256 ASP A N 1
ATOM 2036 C CA . ASP A 1 256 ? 3.158 -1.174 2.126 1.00 97.31 256 ASP A CA 1
ATOM 2037 C C . ASP A 1 256 ? 3.194 -2.376 1.152 1.00 97.31 256 ASP A C 1
ATOM 2039 O O . ASP A 1 256 ? 3.902 -2.340 0.144 1.00 97.31 256 ASP A O 1
ATOM 2043 N N . VAL A 1 257 ? 2.394 -3.426 1.401 1.00 97.31 257 VAL A N 1
ATOM 2044 C CA . VAL A 1 257 ? 2.254 -4.570 0.478 1.00 97.31 257 VAL A CA 1
ATOM 2045 C C . VAL A 1 257 ? 1.545 -4.166 -0.817 1.00 97.31 257 VAL A C 1
ATOM 2047 O O . VAL A 1 257 ? 1.957 -4.599 -1.892 1.00 97.31 257 VAL A O 1
ATOM 2050 N N . GLU A 1 258 ? 0.499 -3.341 -0.747 1.00 95.75 258 GLU A N 1
ATOM 2051 C CA . GLU A 1 258 ? -0.243 -2.898 -1.932 1.00 95.75 258 GLU A CA 1
ATOM 2052 C C . GLU A 1 258 ? 0.617 -2.032 -2.860 1.00 95.75 258 GLU A C 1
ATOM 2054 O O . GLU A 1 258 ? 0.583 -2.204 -4.079 1.00 95.75 258 GLU A O 1
ATOM 2059 N N . ASP A 1 259 ? 1.457 -1.163 -2.297 1.00 94.06 259 ASP A N 1
ATOM 2060 C CA . ASP A 1 259 ? 2.436 -0.398 -3.067 1.00 94.06 259 ASP A CA 1
ATOM 2061 C C . ASP A 1 259 ? 3.521 -1.310 -3.662 1.00 94.06 259 ASP A C 1
ATOM 2063 O O . ASP A 1 259 ? 3.900 -1.141 -4.824 1.00 94.06 259 ASP A O 1
ATOM 2067 N N . ALA A 1 260 ? 3.971 -2.333 -2.924 1.00 94.31 260 ALA A N 1
ATOM 2068 C CA . ALA A 1 260 ? 4.956 -3.294 -3.421 1.00 94.31 260 ALA A CA 1
ATOM 2069 C C . ALA A 1 260 ? 4.449 -4.136 -4.606 1.00 94.31 260 ALA A C 1
ATOM 2071 O O . ALA A 1 260 ? 5.252 -4.532 -5.448 1.00 94.31 260 ALA A O 1
ATOM 2072 N N . LYS A 1 261 ? 3.134 -4.371 -4.737 1.00 92.62 261 LYS A N 1
ATOM 2073 C CA . LYS A 1 261 ? 2.549 -5.065 -5.905 1.00 92.62 261 LYS A CA 1
ATOM 2074 C C . LYS A 1 261 ? 2.698 -4.296 -7.219 1.00 92.62 261 LYS A C 1
ATOM 2076 O O . LYS A 1 261 ? 2.565 -4.893 -8.283 1.00 92.62 261 LYS A O 1
ATOM 2081 N N . ARG A 1 262 ? 2.939 -2.982 -7.161 1.00 89.69 262 ARG A N 1
ATOM 2082 C CA . ARG A 1 262 ? 3.168 -2.143 -8.351 1.00 89.69 262 ARG A CA 1
ATOM 2083 C C . ARG A 1 262 ? 4.607 -2.225 -8.856 1.00 89.69 262 ARG A C 1
ATOM 2085 O O . ARG A 1 262 ? 4.904 -1.710 -9.931 1.00 89.69 262 ARG A O 1
ATOM 2092 N N . LEU A 1 263 ? 5.502 -2.826 -8.073 1.00 87.88 263 LEU A N 1
ATOM 2093 C CA . LEU A 1 263 ? 6.893 -3.023 -8.448 1.00 87.88 263 LEU A CA 1
ATOM 2094 C C . LEU A 1 263 ? 7.021 -4.241 -9.376 1.00 87.88 263 LEU A C 1
ATOM 2096 O O . LEU A 1 263 ? 6.232 -5.181 -9.267 1.00 87.88 263 LEU A O 1
ATOM 2100 N N . PRO A 1 264 ? 8.008 -4.251 -10.287 1.00 80.88 264 PRO A N 1
ATOM 2101 C CA . PRO A 1 264 ? 8.254 -5.412 -11.129 1.00 80.88 264 PRO A CA 1
ATOM 2102 C C . PRO A 1 264 ? 8.604 -6.625 -10.261 1.00 80.88 264 PRO A C 1
ATOM 2104 O O . PRO A 1 264 ? 9.473 -6.531 -9.389 1.00 80.88 264 PRO A O 1
ATOM 2107 N N . ASN A 1 265 ? 7.929 -7.749 -10.517 1.00 76.81 265 ASN A N 1
ATOM 2108 C CA . ASN A 1 265 ? 8.284 -9.044 -9.937 1.00 76.81 265 ASN A CA 1
ATOM 2109 C C . ASN A 1 265 ? 9.644 -9.502 -10.483 1.00 76.81 265 ASN A C 1
ATOM 2111 O O . ASN A 1 265 ? 9.982 -9.181 -11.628 1.00 76.81 265 ASN A O 1
ATOM 2115 N N . GLN A 1 266 ? 10.392 -10.247 -9.669 1.00 60.72 266 GLN A N 1
ATOM 2116 C CA . GLN A 1 266 ? 11.598 -10.954 -10.106 1.00 60.72 266 GLN A CA 1
ATOM 2117 C C . GLN A 1 266 ? 11.280 -12.372 -10.579 1.00 60.72 266 GLN A C 1
ATOM 2119 O O . GLN A 1 266 ? 10.376 -13.006 -9.981 1.00 60.72 266 GLN A O 1
#

Radius of gyration: 40.66 Å; chains: 1; bounding box: 97×56×124 Å

Organism: Aphanomyces astaci (NCBI:txid112090)

InterPro domains:
  IPR016137 RGS domain [PF00615] (75-191)
  IPR016137 RGS domain [PS50132] (75-193)
  IPR016137 RGS domain [PS50132] (224-266)
  IPR016137 RGS domain [SM00315] (75-193)
  IPR036305 RGS domain superfamily [SSF48097] (76-191)
  IPR036305 RGS domain superfamily [SSF48097] (224-265)
  IPR044926 RGS, subdomain 2 [G3DSA:1.10.167.10] (47-194)
  IPR044926 RGS, subdomain 2 [G3DSA:1.10.167.10] (213-266)

pLDDT: mean 75.16, std 23.89, range [27.22, 98.44]

Sequence (266 aa):
MTPLAEHKETKDKKHIQAGNALVEIKYTQPNGERKLVKAATESALRTSLSNPAKYRRQSICSDLHTNLSMAFTVDVLAEPVTHKLMIQFADKIPYAPQRLLFWADAQHLRTLPSSQYTDKILRKIYDKFLSPSAATPICVPTGMLKVIRAAFNSPNGIQSAGVYSDAQALCLRDLEKDVFPRFRRHKLYSEMLVALEEKPLSKLSTALGALHAPQLRSKEMRESFQSVLTNEVKLRYFKSYCVENMTLENLMFHLDVEDAKRLPNQ